Protein AF-A0A9N9ARN1-F1 (afdb_monomer)

Structure (mmCIF, N/CA/C/O backbone):
data_AF-A0A9N9ARN1-F1
#
_entry.id   AF-A0A9N9ARN1-F1
#
loop_
_atom_site.group_PDB
_atom_site.id
_atom_site.type_symbol
_atom_site.label_atom_id
_atom_site.label_alt_id
_atom_site.label_comp_id
_atom_site.label_asym_id
_atom_site.label_entity_id
_atom_site.label_seq_id
_atom_site.pdbx_PDB_ins_code
_atom_site.Cartn_x
_atom_site.Cartn_y
_atom_site.Cartn_z
_atom_site.occupancy
_atom_site.B_iso_or_equiv
_atom_site.auth_seq_id
_atom_site.auth_comp_id
_atom_site.auth_asym_id
_atom_site.auth_atom_id
_atom_site.pdbx_PDB_model_num
ATOM 1 N N . MET A 1 1 ? -20.936 -2.208 21.570 1.00 38.53 1 MET A N 1
ATOM 2 C CA . MET A 1 1 ? -19.485 -2.445 21.716 1.00 38.53 1 MET A CA 1
ATOM 3 C C . MET A 1 1 ? -18.762 -1.332 20.985 1.00 38.53 1 MET A C 1
ATOM 5 O O . MET A 1 1 ? -19.106 -1.081 19.839 1.00 38.53 1 MET A O 1
ATOM 9 N N . LYS A 1 2 ? -17.851 -0.614 21.647 1.00 34.50 2 LYS A N 1
ATOM 10 C CA . LYS A 1 2 ? -16.831 0.138 20.919 1.00 34.50 2 LYS A CA 1
ATOM 11 C C . LYS A 1 2 ? -15.676 -0.837 20.801 1.00 34.50 2 LYS A C 1
ATOM 13 O O . LYS A 1 2 ? -15.324 -1.492 21.775 1.00 34.50 2 LYS A O 1
ATOM 18 N N . ASN A 1 3 ? -15.177 -0.993 19.598 1.00 41.69 3 ASN A N 1
ATOM 19 C CA . ASN A 1 3 ? -14.061 -1.863 19.305 1.00 41.69 3 ASN A CA 1
ATOM 20 C C . ASN A 1 3 ? -13.004 -0.938 18.731 1.00 41.69 3 ASN A C 1
ATOM 22 O O . ASN A 1 3 ? -13.312 -0.165 17.820 1.00 41.69 3 ASN A O 1
ATOM 26 N N . ASN A 1 4 ? -11.814 -0.984 19.320 1.00 41.88 4 ASN A N 1
ATOM 27 C CA . ASN A 1 4 ? -10.687 -0.197 18.860 1.00 41.88 4 ASN A CA 1
ATOM 28 C C . ASN A 1 4 ? -9.811 -1.075 17.973 1.00 41.88 4 ASN A C 1
ATOM 30 O O . ASN A 1 4 ? -9.539 -2.228 18.303 1.00 41.88 4 ASN A O 1
ATOM 34 N N . CYS A 1 5 ? -9.391 -0.519 16.850 1.00 33.00 5 CYS A N 1
ATOM 35 C CA . CYS A 1 5 ? -8.525 -1.164 15.884 1.00 33.00 5 CYS A CA 1
ATOM 36 C C . CYS A 1 5 ? -7.182 -0.429 15.844 1.00 33.00 5 CYS A C 1
ATOM 38 O O . CYS A 1 5 ? -7.136 0.742 15.481 1.00 33.00 5 CYS A O 1
ATOM 40 N N . GLU A 1 6 ? -6.093 -1.092 16.207 1.00 39.59 6 GLU A N 1
ATOM 41 C CA . GLU A 1 6 ? -4.739 -0.558 16.068 1.00 39.59 6 GLU A CA 1
ATOM 42 C C . GLU A 1 6 ? -4.101 -1.141 14.815 1.00 39.59 6 GLU A C 1
ATOM 44 O O . GLU A 1 6 ? -3.977 -2.352 14.672 1.00 39.59 6 GLU A O 1
ATOM 49 N N . ILE A 1 7 ? -3.707 -0.273 13.892 1.00 49.00 7 ILE A N 1
ATOM 50 C CA . ILE A 1 7 ? -2.974 -0.653 12.692 1.00 49.00 7 ILE A CA 1
ATOM 51 C C . ILE A 1 7 ? -1.526 -0.237 12.899 1.00 49.00 7 ILE A C 1
ATOM 53 O O . ILE A 1 7 ? -1.257 0.935 13.150 1.00 49.00 7 ILE A O 1
ATOM 57 N N . TYR A 1 8 ? -0.586 -1.167 12.774 1.00 39.12 8 TYR A N 1
ATOM 58 C CA . TYR A 1 8 ? 0.837 -0.839 12.757 1.00 39.12 8 TYR A CA 1
ATOM 59 C C . TYR A 1 8 ? 1.530 -1.498 11.576 1.00 39.12 8 TYR A C 1
ATOM 61 O O . TYR A 1 8 ? 1.035 -2.452 10.973 1.00 39.12 8 TYR A O 1
ATOM 69 N N . THR A 1 9 ? 2.689 -0.958 11.231 1.00 34.19 9 THR A N 1
ATOM 70 C CA . THR A 1 9 ? 3.461 -1.402 10.080 1.00 34.19 9 THR A CA 1
ATOM 71 C C . THR A 1 9 ? 4.801 -1.956 10.503 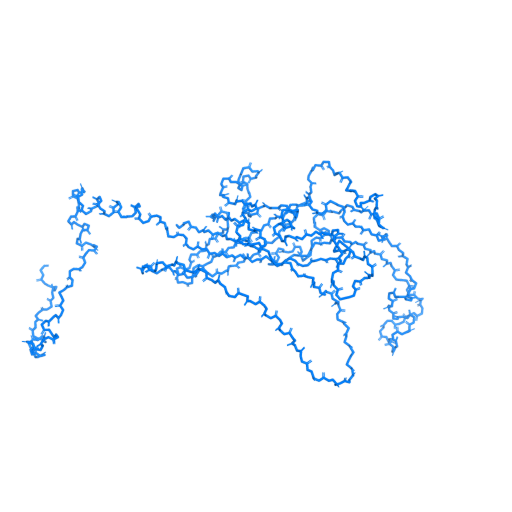1.00 34.19 9 THR A C 1
ATOM 73 O O . THR A 1 9 ? 5.481 -1.422 11.378 1.00 34.19 9 THR A O 1
ATOM 76 N N . VAL A 1 10 ? 5.193 -3.037 9.842 1.00 33.22 10 VAL A N 1
ATOM 77 C CA . VAL A 1 10 ? 6.549 -3.567 9.892 1.00 33.22 10 VAL A CA 1
ATOM 78 C C . VAL A 1 10 ? 7.069 -3.552 8.467 1.00 33.22 10 VAL A C 1
ATOM 80 O O . VAL A 1 10 ? 6.532 -4.234 7.595 1.00 33.22 10 VAL A O 1
ATOM 83 N N . SER A 1 11 ? 8.096 -2.751 8.211 1.00 28.84 11 SER A N 1
ATOM 84 C CA . SER A 1 11 ? 8.792 -2.769 6.933 1.00 28.84 11 SER A CA 1
ATOM 85 C C . SER A 1 11 ? 9.877 -3.844 6.966 1.00 28.84 11 SER A C 1
ATOM 87 O O . SER A 1 11 ? 10.657 -3.953 7.914 1.00 28.84 11 SER A O 1
ATOM 89 N N . LYS A 1 12 ? 9.912 -4.674 5.926 1.00 31.03 12 LYS A N 1
ATOM 90 C CA . LYS A 1 12 ? 11.043 -5.557 5.638 1.00 31.03 12 LYS A CA 1
ATOM 91 C C . LYS A 1 12 ? 11.390 -5.399 4.165 1.00 31.03 12 LYS A C 1
ATOM 93 O O . LYS A 1 12 ? 10.503 -5.355 3.313 1.00 31.03 12 LYS A O 1
ATOM 98 N N . SER A 1 13 ? 12.679 -5.326 3.854 1.00 32.84 13 SER A N 1
ATOM 99 C CA . SER A 1 13 ? 13.123 -5.562 2.486 1.00 32.84 13 SER A CA 1
ATOM 100 C C . SER A 1 13 ? 12.853 -7.034 2.169 1.00 32.84 13 SER A C 1
ATOM 102 O O . SER A 1 13 ? 13.219 -7.927 2.933 1.00 32.84 13 SER A O 1
ATOM 104 N N . SER A 1 14 ? 12.119 -7.294 1.095 1.00 33.41 14 SER A N 1
ATOM 105 C CA . SER A 1 14 ? 11.768 -8.650 0.681 1.00 33.41 14 SER A CA 1
ATOM 106 C C . SER A 1 14 ? 12.221 -8.888 -0.746 1.00 33.41 14 SER A C 1
ATOM 108 O O . SER A 1 14 ? 12.014 -8.032 -1.606 1.00 33.41 14 SER A O 1
ATOM 110 N N . ASN A 1 15 ? 12.728 -10.087 -0.999 1.00 32.84 15 ASN A N 1
ATOM 111 C CA . ASN A 1 15 ? 12.924 -10.601 -2.343 1.00 32.84 15 ASN A CA 1
ATOM 112 C C . ASN A 1 15 ? 11.583 -11.104 -2.888 1.00 32.84 15 ASN A C 1
ATOM 114 O O . ASN A 1 15 ? 10.983 -12.012 -2.318 1.00 32.84 15 ASN A O 1
ATOM 118 N N . LEU A 1 16 ? 11.134 -10.541 -4.007 1.00 33.12 16 LEU A N 1
ATOM 119 C CA . LEU A 1 16 ? 10.219 -11.212 -4.929 1.00 33.12 16 LEU A CA 1
ATOM 120 C C . LEU A 1 16 ? 11.031 -11.560 -6.175 1.00 33.12 16 LEU A C 1
ATOM 122 O O . LEU A 1 16 ? 10.932 -10.911 -7.212 1.00 33.12 16 LEU A O 1
ATOM 126 N N . GLU A 1 17 ? 11.892 -12.566 -6.044 1.00 31.88 17 GLU A N 1
ATOM 127 C CA . GLU A 1 17 ? 12.458 -13.239 -7.207 1.00 31.88 17 GLU A CA 1
ATOM 128 C C . GLU A 1 17 ? 11.437 -14.273 -7.688 1.00 31.88 17 GLU A C 1
ATOM 130 O O . GLU A 1 17 ? 11.019 -15.161 -6.939 1.00 31.88 17 GLU A O 1
ATOM 135 N N . ALA A 1 18 ? 11.007 -14.149 -8.944 1.00 31.45 18 ALA A N 1
ATOM 136 C CA . ALA A 1 18 ? 10.390 -15.263 -9.647 1.00 31.45 18 ALA A CA 1
ATOM 137 C C . ALA A 1 18 ? 11.452 -16.371 -9.743 1.00 31.45 18 ALA A C 1
ATOM 139 O O . ALA A 1 18 ? 12.525 -16.144 -10.293 1.00 31.45 18 ALA A O 1
ATOM 140 N N . GLY A 1 19 ? 11.158 -17.514 -9.117 1.00 27.31 19 GLY A N 1
ATOM 141 C CA . GLY A 1 19 ? 12.110 -18.555 -8.729 1.00 27.31 19 GLY A CA 1
ATOM 142 C C . GLY A 1 19 ? 13.195 -18.924 -9.740 1.00 27.31 19 GLY A C 1
ATOM 143 O O . GLY A 1 19 ? 12.907 -19.262 -10.886 1.00 27.31 19 GLY A O 1
ATOM 144 N N . ASP A 1 20 ? 14.426 -18.984 -9.236 1.00 30.39 20 ASP A N 1
ATOM 145 C CA . ASP A 1 20 ? 15.547 -19.668 -9.864 1.00 30.39 20 ASP A CA 1
ATOM 146 C C . ASP A 1 20 ? 15.766 -20.999 -9.122 1.00 30.39 20 ASP A C 1
ATOM 148 O O . ASP A 1 20 ? 16.222 -21.048 -7.977 1.00 30.39 20 ASP A O 1
ATOM 152 N N . ASN A 1 21 ? 15.338 -22.103 -9.738 1.00 35.28 21 ASN A N 1
ATOM 153 C CA . ASN A 1 21 ? 15.590 -23.452 -9.241 1.00 35.28 21 ASN A CA 1
ATOM 154 C C . ASN A 1 21 ? 16.823 -23.998 -9.954 1.00 35.28 21 ASN A C 1
ATOM 156 O O . ASN A 1 21 ? 16.701 -24.573 -11.035 1.00 35.28 21 ASN A O 1
ATOM 160 N N . ASN A 1 22 ? 17.990 -23.914 -9.319 1.00 30.12 22 ASN A N 1
ATOM 161 C CA . ASN A 1 22 ? 19.064 -24.842 -9.641 1.00 30.12 22 ASN A CA 1
ATOM 162 C C . ASN A 1 22 ? 19.797 -25.292 -8.374 1.00 30.12 22 ASN A C 1
ATOM 164 O O . ASN A 1 22 ? 20.487 -24.523 -7.708 1.00 30.12 22 ASN A O 1
ATOM 168 N N . ARG A 1 23 ? 19.579 -26.563 -8.021 1.00 35.72 23 ARG A N 1
ATOM 169 C CA . ARG A 1 23 ? 20.310 -27.293 -6.985 1.00 35.72 23 ARG A CA 1
ATOM 170 C C . ARG A 1 23 ? 21.562 -27.882 -7.617 1.00 35.72 23 ARG A C 1
ATOM 172 O O . ARG A 1 23 ? 21.431 -28.575 -8.612 1.00 35.72 23 ARG A O 1
ATOM 179 N N . ASP A 1 24 ? 22.699 -27.708 -6.953 1.00 31.94 24 ASP A N 1
ATOM 180 C CA . ASP A 1 24 ? 23.633 -28.796 -6.652 1.00 31.94 24 ASP A CA 1
ATOM 181 C C . ASP A 1 24 ? 24.611 -28.358 -5.546 1.00 31.94 24 ASP A C 1
ATOM 183 O O . ASP A 1 24 ? 25.179 -27.272 -5.603 1.00 31.94 24 ASP A O 1
ATOM 187 N N . GLY A 1 25 ? 24.814 -29.219 -4.538 1.00 27.50 25 GLY A N 1
ATOM 188 C CA . GLY A 1 25 ? 25.979 -29.147 -3.638 1.00 27.50 25 GLY A CA 1
ATOM 189 C C . GLY A 1 25 ? 25.762 -28.656 -2.198 1.00 27.50 25 GLY A C 1
ATOM 190 O O . GLY A 1 25 ? 26.203 -27.580 -1.828 1.00 27.50 25 GLY A O 1
ATOM 191 N N . VAL A 1 26 ? 25.131 -29.503 -1.381 1.00 30.86 26 VAL A N 1
ATOM 192 C CA . VAL A 1 26 ? 25.165 -29.611 0.097 1.00 30.86 26 VAL A CA 1
ATOM 193 C C . VAL A 1 26 ? 26.145 -28.694 0.870 1.00 30.86 26 VAL A C 1
ATOM 195 O O . VAL A 1 26 ? 27.340 -28.968 0.936 1.00 30.86 26 VAL A O 1
ATOM 198 N N . SER A 1 27 ? 25.592 -27.783 1.677 1.00 25.27 27 SER A N 1
ATOM 199 C CA . SER A 1 27 ? 25.884 -27.728 3.118 1.00 25.27 27 SER A CA 1
ATOM 200 C C . SER A 1 27 ? 24.616 -27.345 3.895 1.00 25.27 27 SER A C 1
ATOM 202 O O . SER A 1 27 ? 23.893 -26.408 3.563 1.00 25.27 27 SER A O 1
ATOM 204 N N . LYS A 1 28 ? 24.289 -28.158 4.903 1.00 35.12 28 LYS A N 1
ATOM 205 C CA . LYS A 1 28 ? 23.361 -27.786 5.970 1.00 35.12 28 LYS A CA 1
ATOM 206 C C . LYS A 1 28 ? 24.108 -26.809 6.870 1.00 35.12 28 LYS A C 1
ATOM 208 O O . LYS A 1 28 ? 25.188 -27.178 7.305 1.00 35.12 28 LYS A O 1
ATOM 213 N N . GLU A 1 29 ? 23.520 -25.655 7.168 1.00 26.31 29 GLU A N 1
ATOM 214 C CA . GLU A 1 29 ? 23.474 -25.040 8.505 1.00 26.31 29 GLU A CA 1
ATOM 215 C C . GLU A 1 29 ? 22.863 -23.633 8.443 1.00 26.31 29 GLU A C 1
ATOM 217 O O . GLU A 1 29 ? 23.200 -22.827 7.584 1.00 26.31 29 GLU A O 1
ATOM 222 N N . GLY A 1 30 ? 21.971 -23.349 9.397 1.00 23.80 30 GLY A N 1
ATOM 223 C CA . GLY A 1 30 ? 21.686 -21.990 9.849 1.00 23.80 30 GLY A CA 1
ATOM 224 C C . GLY A 1 30 ? 20.609 -21.216 9.093 1.00 23.80 30 GLY A C 1
ATOM 225 O O . GLY A 1 30 ? 20.902 -20.194 8.481 1.00 23.80 30 GLY A O 1
ATOM 226 N N . VAL A 1 31 ? 19.333 -21.580 9.273 1.00 25.20 31 VAL A N 1
ATOM 227 C CA . VAL A 1 31 ? 18.315 -20.522 9.391 1.00 25.20 31 VAL A CA 1
ATOM 228 C C . VAL A 1 31 ? 18.675 -19.767 10.667 1.00 25.20 31 VAL A C 1
ATOM 230 O O . VAL A 1 31 ? 18.377 -20.210 11.772 1.00 25.20 31 VAL A O 1
ATOM 233 N N . SER A 1 32 ? 19.423 -18.678 10.512 1.00 24.67 32 SER A N 1
ATOM 234 C CA . SER A 1 32 ? 19.655 -17.718 11.581 1.00 24.67 32 SER A CA 1
ATOM 235 C C . SER A 1 32 ? 18.369 -16.925 11.758 1.00 24.67 32 SER A C 1
ATOM 237 O O . SER A 1 32 ? 18.130 -15.881 11.156 1.00 24.67 32 SER A O 1
ATOM 239 N N . GLU A 1 33 ? 17.499 -17.502 12.571 1.00 26.72 33 GLU A N 1
ATOM 240 C CA . GLU A 1 33 ? 16.444 -16.812 13.278 1.00 26.72 33 GLU A CA 1
ATOM 241 C C . GLU A 1 33 ? 17.105 -15.797 14.226 1.00 26.72 33 GLU A C 1
ATOM 243 O O . GLU A 1 33 ? 17.411 -16.096 15.375 1.00 26.72 33 GLU A O 1
ATOM 248 N N . PHE A 1 34 ? 17.359 -14.575 13.748 1.00 22.52 34 PHE A N 1
ATOM 249 C CA . PHE A 1 34 ? 17.495 -13.429 14.648 1.00 22.52 34 PHE A CA 1
ATOM 250 C C . PHE A 1 34 ? 16.093 -12.936 15.003 1.00 22.52 34 PHE A C 1
ATOM 252 O O . PHE A 1 34 ? 15.604 -11.906 14.538 1.00 22.52 34 PHE A O 1
ATOM 259 N N . VAL A 1 35 ? 15.439 -13.721 15.858 1.00 27.20 35 VAL A N 1
ATOM 260 C CA . VAL A 1 35 ? 14.401 -13.241 16.765 1.00 27.20 35 VAL A CA 1
ATOM 261 C C . VAL A 1 35 ? 15.115 -12.388 17.808 1.00 27.20 35 VAL A C 1
ATOM 263 O O . VAL A 1 35 ? 15.544 -12.844 18.859 1.00 27.20 35 VAL A O 1
ATOM 266 N N . GLY A 1 36 ? 15.280 -11.110 17.479 1.00 22.38 36 GLY A N 1
ATOM 267 C CA . GLY A 1 36 ? 15.419 -10.053 18.471 1.00 22.38 36 GLY A CA 1
ATOM 268 C C . GLY A 1 36 ? 14.032 -9.596 18.908 1.00 22.38 36 GLY A C 1
ATOM 269 O O . GLY A 1 36 ? 13.690 -8.431 18.729 1.00 22.38 36 GLY A O 1
ATOM 270 N N . VAL A 1 37 ? 13.197 -10.515 19.406 1.00 26.42 37 VAL A N 1
ATOM 271 C CA . VAL A 1 37 ? 12.003 -10.132 20.164 1.00 26.42 37 VAL A CA 1
ATOM 272 C C . VAL A 1 37 ? 12.517 -9.723 21.534 1.00 26.42 37 VAL A C 1
ATOM 274 O O . VAL A 1 37 ? 12.793 -10.556 22.390 1.00 26.42 37 VAL A O 1
ATOM 277 N N . ASN A 1 38 ? 12.707 -8.420 21.724 1.00 23.17 38 ASN A N 1
ATOM 278 C CA . ASN A 1 38 ? 12.693 -7.881 23.072 1.00 23.17 38 ASN A CA 1
ATOM 279 C C . ASN A 1 38 ? 11.238 -7.919 23.535 1.00 23.17 38 ASN A C 1
ATOM 281 O O . ASN A 1 38 ? 10.455 -7.009 23.256 1.00 23.17 38 ASN A O 1
ATOM 285 N N . ASP A 1 39 ? 10.899 -9.014 24.209 1.00 35.00 39 ASP A N 1
ATOM 286 C CA . ASP A 1 39 ? 9.736 -9.105 25.071 1.00 35.00 39 ASP A CA 1
ATOM 287 C C . ASP A 1 39 ? 9.789 -7.960 26.082 1.00 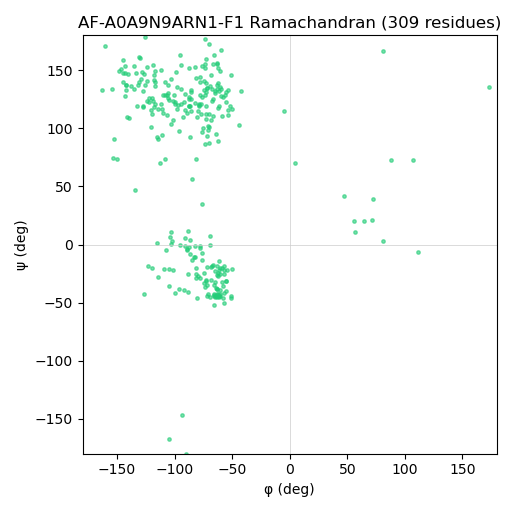35.00 39 ASP A C 1
ATOM 289 O O . ASP A 1 39 ? 10.700 -7.872 26.900 1.00 35.00 39 ASP A O 1
ATOM 293 N N . ASN A 1 40 ? 8.805 -7.071 25.997 1.00 23.28 40 ASN A N 1
ATOM 294 C CA . ASN A 1 40 ? 8.299 -6.285 27.115 1.00 23.28 40 ASN A CA 1
ATOM 295 C C . ASN A 1 40 ? 6.843 -5.938 26.800 1.00 23.28 40 ASN A C 1
ATOM 297 O O . ASN A 1 40 ? 6.491 -4.828 26.399 1.00 23.28 40 ASN A O 1
ATOM 301 N N . VAL A 1 41 ? 6.001 -6.958 26.944 1.00 28.81 41 VAL A N 1
ATOM 302 C CA . VAL A 1 41 ? 4.550 -6.831 27.004 1.00 28.81 41 VAL A CA 1
ATOM 303 C C . VAL A 1 41 ? 4.208 -6.224 28.364 1.00 28.81 41 VAL A C 1
ATOM 305 O O . VAL A 1 41 ? 4.325 -6.889 29.390 1.00 28.81 41 VAL A O 1
ATOM 308 N N . ILE A 1 42 ? 3.790 -4.959 28.392 1.00 21.69 42 ILE A N 1
ATOM 309 C CA . ILE A 1 42 ? 3.104 -4.403 29.563 1.00 21.69 42 ILE A CA 1
ATOM 310 C C . ILE A 1 42 ? 1.623 -4.731 29.387 1.00 21.69 42 ILE A C 1
ATOM 312 O O . ILE A 1 42 ? 0.886 -4.000 28.728 1.00 21.69 42 ILE A O 1
ATOM 316 N N . ASN A 1 43 ? 1.210 -5.864 29.950 1.00 25.56 43 ASN A N 1
ATOM 317 C CA . ASN A 1 43 ? -0.194 -6.166 30.183 1.00 25.56 43 ASN A CA 1
ATOM 318 C C . ASN A 1 43 ? -0.537 -5.699 31.592 1.00 25.56 43 ASN A C 1
ATOM 320 O O . ASN A 1 43 ? -0.118 -6.328 32.560 1.00 25.56 43 ASN A O 1
ATOM 324 N N . ASP A 1 44 ? -1.333 -4.642 31.696 1.00 24.53 44 ASP A N 1
ATOM 325 C CA . ASP A 1 44 ? -2.154 -4.425 32.880 1.00 24.53 44 ASP A CA 1
ATOM 326 C C . ASP A 1 44 ? -3.610 -4.546 32.429 1.00 24.53 44 ASP A C 1
ATOM 328 O O . ASP A 1 44 ? -4.219 -3.616 31.897 1.00 24.53 44 ASP A O 1
ATOM 332 N N . VAL A 1 45 ? -4.126 -5.774 32.510 1.00 28.20 45 VAL A N 1
ATOM 333 C CA . VAL A 1 45 ? -5.504 -6.115 32.160 1.00 28.20 45 VAL A CA 1
ATOM 334 C C . VAL A 1 45 ? -6.140 -6.702 33.406 1.00 28.20 45 VAL A C 1
ATOM 336 O O . VAL A 1 45 ? -5.937 -7.865 33.749 1.00 28.20 45 VAL A O 1
ATOM 339 N N . VAL A 1 46 ? -6.928 -5.876 34.086 1.00 25.97 46 VAL A N 1
ATOM 340 C CA . VAL A 1 46 ? -7.870 -6.340 35.101 1.00 25.97 46 VAL A CA 1
ATOM 341 C C . VAL A 1 46 ? -8.986 -7.087 34.372 1.00 25.97 46 VAL A C 1
ATOM 343 O O . VAL A 1 46 ? -9.870 -6.483 33.761 1.00 25.97 46 VAL A O 1
ATOM 346 N N . VAL A 1 47 ? -8.905 -8.416 34.404 1.00 29.16 47 VAL A N 1
ATOM 347 C CA . VAL A 1 47 ? -9.942 -9.331 33.924 1.00 29.16 47 VAL A CA 1
ATOM 348 C C . VAL A 1 47 ? -11.052 -9.378 34.972 1.00 29.16 47 VAL A C 1
ATOM 350 O O . VAL A 1 47 ? -10.810 -9.733 36.122 1.00 29.16 47 VAL A O 1
ATOM 353 N N . ILE A 1 48 ? -12.270 -9.010 34.578 1.00 36.59 48 ILE A N 1
ATOM 354 C CA . ILE A 1 48 ? -13.491 -9.367 35.309 1.00 36.59 48 ILE A CA 1
ATOM 355 C C . ILE A 1 48 ? -14.416 -10.010 34.280 1.00 36.59 48 ILE A C 1
ATOM 357 O O . ILE A 1 48 ? -14.746 -9.361 33.283 1.00 36.59 48 ILE A O 1
ATOM 361 N N . ASP A 1 49 ? -14.751 -11.274 34.532 1.00 42.94 49 ASP A N 1
ATOM 362 C CA . ASP A 1 49 ? -15.583 -12.160 33.719 1.00 42.94 49 ASP A CA 1
ATOM 363 C C . ASP A 1 49 ? -16.947 -11.543 33.390 1.00 42.94 49 ASP A C 1
ATOM 365 O O . ASP A 1 49 ? -17.791 -11.376 34.260 1.00 42.94 49 ASP A O 1
ATOM 369 N N . ASP A 1 50 ? -17.135 -11.226 32.111 1.00 43.91 50 ASP A N 1
ATOM 370 C CA . ASP A 1 50 ? -18.394 -11.385 31.379 1.00 43.91 50 ASP A CA 1
ATOM 371 C C . ASP A 1 50 ? -18.002 -11.573 29.909 1.00 43.91 50 ASP A C 1
ATOM 373 O O . ASP A 1 50 ? -17.721 -10.615 29.190 1.00 43.91 50 ASP A O 1
ATOM 377 N N . VAL A 1 51 ? -17.822 -12.849 29.541 1.00 51.72 51 VAL A N 1
ATOM 378 C CA . VAL A 1 51 ? -17.376 -13.443 28.261 1.00 51.72 51 VAL A CA 1
ATOM 379 C C . VAL A 1 51 ? -16.960 -12.435 27.175 1.00 51.72 51 VAL A C 1
ATOM 381 O O . VAL A 1 51 ? -17.605 -12.283 26.136 1.00 51.72 51 VAL A O 1
ATOM 384 N N . ALA A 1 52 ? -15.827 -11.763 27.386 1.00 61.06 52 ALA A N 1
ATOM 385 C CA . ALA A 1 52 ? -15.139 -11.057 26.318 1.00 61.06 52 ALA A CA 1
ATOM 386 C C . ALA A 1 52 ? -14.530 -12.117 25.394 1.00 61.06 52 ALA A C 1
ATOM 388 O O . ALA A 1 52 ? -13.487 -12.698 25.693 1.00 61.06 52 ALA A O 1
ATOM 389 N N . GLU A 1 53 ? -15.199 -12.416 24.285 1.00 70.88 53 GLU A N 1
ATOM 390 C CA . GLU A 1 53 ? -14.629 -13.328 23.302 1.00 70.88 53 GLU A CA 1
ATOM 391 C C . GLU A 1 53 ? -13.505 -12.643 22.506 1.00 70.88 53 GLU A C 1
ATOM 393 O O . GLU A 1 53 ? -13.626 -11.462 22.155 1.00 70.88 53 GLU A O 1
ATOM 398 N N . PRO A 1 54 ? -12.405 -13.356 22.197 1.00 75.94 54 PRO A N 1
ATOM 399 C CA . PRO A 1 54 ? -11.365 -12.811 21.341 1.00 75.94 54 PRO A CA 1
ATOM 400 C C . PRO A 1 54 ? -11.934 -12.586 19.929 1.00 75.94 54 PRO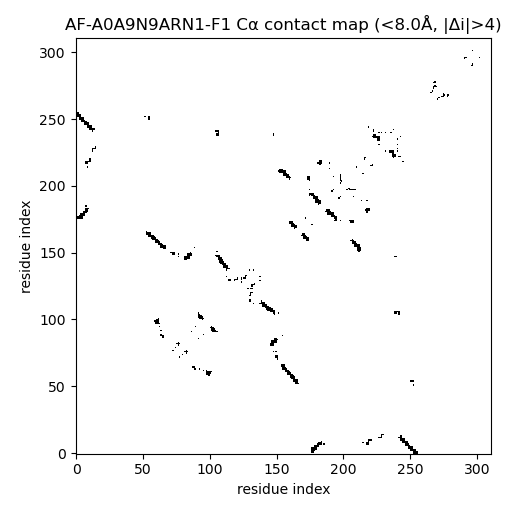 A C 1
ATOM 402 O O . PRO A 1 54 ? -12.551 -13.503 19.371 1.00 75.94 54 PRO A O 1
ATOM 405 N N . PRO A 1 55 ? -11.739 -11.396 19.333 1.00 81.06 55 PRO A N 1
ATOM 406 C CA . PRO A 1 55 ? -12.184 -11.138 17.972 1.00 81.06 55 PRO A CA 1
ATOM 407 C C . PRO A 1 55 ? -11.437 -12.055 17.001 1.00 81.06 55 PRO A C 1
ATOM 409 O O . PRO A 1 55 ? -10.216 -12.201 17.069 1.00 81.06 55 PRO A O 1
ATOM 412 N N . VAL A 1 56 ? -12.172 -12.666 16.076 1.00 84.88 56 VAL A N 1
ATOM 413 C CA . VAL A 1 56 ? -11.603 -13.429 14.965 1.00 84.88 56 VAL A CA 1
ATOM 414 C C . VAL A 1 56 ? -11.432 -12.475 13.780 1.00 84.88 56 VAL A C 1
ATOM 416 O O . VAL A 1 56 ? -12.429 -11.882 13.350 1.00 84.88 56 VAL A O 1
ATOM 419 N N . PRO A 1 57 ? -10.209 -12.313 13.238 1.00 83.12 57 PRO A N 1
ATOM 420 C CA . PRO A 1 57 ? -9.995 -11.539 12.021 1.00 83.12 57 PRO A CA 1
ATOM 421 C C . PRO A 1 57 ? -10.860 -12.076 10.876 1.00 83.12 57 PRO A C 1
ATOM 423 O O . PRO A 1 57 ? -10.894 -13.280 10.618 1.00 83.12 57 PRO A O 1
ATOM 426 N N . GLY A 1 58 ? -11.597 -11.182 10.226 1.00 84.88 58 GLY A N 1
ATOM 427 C CA . GLY A 1 58 ? -12.415 -11.477 9.057 1.00 84.88 58 GLY A CA 1
ATOM 428 C C . GLY A 1 58 ? -11.663 -11.219 7.753 1.00 84.88 58 GLY A C 1
ATOM 429 O O . GLY A 1 58 ? -10.454 -11.418 7.654 1.00 84.88 58 GLY A O 1
ATOM 430 N N . ALA A 1 59 ? -12.396 -10.780 6.731 1.00 89.31 59 ALA A N 1
ATOM 431 C CA . ALA A 1 59 ? -11.811 -10.412 5.446 1.00 89.31 59 ALA A CA 1
ATOM 432 C C . ALA A 1 59 ? -11.152 -9.029 5.518 1.00 89.31 59 ALA A C 1
ATOM 434 O O . ALA A 1 59 ? -11.689 -8.131 6.170 1.00 89.31 59 ALA A O 1
ATOM 435 N N . ILE A 1 60 ? -10.037 -8.878 4.800 1.00 90.62 60 ILE A N 1
ATOM 436 C CA . ILE A 1 60 ? -9.346 -7.611 4.541 1.00 90.62 60 ILE A CA 1
ATOM 437 C C . ILE A 1 60 ? -9.378 -7.375 3.033 1.00 90.62 60 ILE A C 1
ATOM 439 O O . ILE A 1 60 ? -9.129 -8.312 2.270 1.00 90.62 60 ILE A O 1
ATOM 443 N N . ARG A 1 61 ? -9.676 -6.143 2.621 1.00 91.50 61 ARG A N 1
ATOM 444 C CA . ARG A 1 61 ? -9.579 -5.690 1.235 1.00 91.50 61 ARG A CA 1
ATOM 445 C C . ARG A 1 61 ? -8.826 -4.382 1.159 1.00 91.50 61 ARG A C 1
ATOM 447 O O . ARG A 1 61 ? -9.005 -3.503 1.999 1.00 91.50 61 ARG A O 1
ATOM 454 N N . ILE A 1 62 ? -7.991 -4.269 0.137 1.00 92.31 62 ILE A N 1
ATOM 455 C CA . ILE A 1 62 ? -7.182 -3.085 -0.114 1.00 92.31 62 ILE A CA 1
ATOM 456 C C . ILE A 1 62 ? -7.522 -2.560 -1.503 1.00 92.31 62 ILE A C 1
ATOM 458 O O . ILE A 1 62 ? -7.432 -3.287 -2.493 1.00 92.31 62 ILE A O 1
ATOM 462 N N . THR A 1 63 ? -7.884 -1.287 -1.581 1.00 92.50 63 THR A N 1
ATOM 463 C CA . THR A 1 63 ? -8.133 -0.594 -2.851 1.00 92.50 63 THR A CA 1
ATOM 464 C C . THR A 1 63 ? -7.341 0.697 -2.911 1.00 92.50 63 THR A C 1
ATOM 466 O O . THR A 1 63 ? -7.140 1.349 -1.885 1.00 92.50 63 THR A O 1
ATOM 469 N N . LEU A 1 64 ? -6.927 1.088 -4.111 1.00 93.31 64 LEU A N 1
ATOM 470 C CA . LEU A 1 64 ? -6.122 2.275 -4.347 1.00 93.31 64 LEU A CA 1
ATOM 471 C C . LEU A 1 64 ? -6.865 3.288 -5.223 1.00 93.31 64 LEU A C 1
ATOM 473 O O . LEU A 1 64 ? -7.584 2.934 -6.155 1.00 93.31 64 LEU A O 1
ATOM 477 N N . GLN A 1 65 ? -6.633 4.565 -4.952 1.00 93.69 65 GLN A N 1
ATOM 478 C CA . GLN A 1 65 ? -7.130 5.694 -5.717 1.00 93.69 65 GLN A CA 1
ATOM 479 C C . GLN A 1 65 ? -5.963 6.613 -6.087 1.00 93.69 65 GLN A C 1
ATOM 481 O O . GLN A 1 65 ? -5.137 6.974 -5.245 1.00 93.69 65 GLN A O 1
ATOM 486 N N . ALA A 1 66 ? -5.903 6.995 -7.363 1.00 94.31 66 ALA A N 1
ATOM 487 C CA . ALA A 1 66 ? -4.935 7.969 -7.851 1.00 94.31 66 ALA A CA 1
ATOM 488 C C . ALA A 1 66 ? -5.321 9.393 -7.398 1.00 94.31 66 ALA A C 1
ATOM 490 O O . ALA A 1 66 ? -6.513 9.670 -7.231 1.00 94.31 66 ALA A O 1
ATOM 491 N N . PRO A 1 67 ? -4.352 10.311 -7.231 1.00 92.31 67 PRO A N 1
ATOM 492 C CA . PRO A 1 67 ? -4.639 11.704 -6.900 1.00 92.31 67 PRO A CA 1
ATOM 493 C C . PRO A 1 67 ? -5.602 12.339 -7.917 1.00 92.31 67 PRO A C 1
ATOM 495 O O . PRO A 1 67 ? -5.385 12.251 -9.122 1.00 92.31 67 PRO A O 1
ATOM 498 N N . SER A 1 68 ? -6.660 13.004 -7.444 1.00 86.69 68 SER A N 1
ATOM 499 C CA . SER A 1 68 ? -7.694 13.613 -8.300 1.00 86.69 68 SER A CA 1
ATOM 500 C C . SER A 1 68 ? -7.399 15.061 -8.723 1.00 86.69 68 SER A C 1
ATOM 502 O O . SER A 1 68 ? -8.191 15.663 -9.446 1.00 86.69 68 SER A O 1
ATOM 504 N N . GLY A 1 69 ? -6.302 15.647 -8.232 1.00 85.00 69 GLY A N 1
ATOM 505 C CA . GLY A 1 69 ? -5.915 17.040 -8.471 1.00 85.00 69 GLY A CA 1
ATOM 506 C C . GLY A 1 69 ? -4.769 17.203 -9.470 1.00 85.00 69 GLY A C 1
ATOM 507 O O . GLY A 1 69 ? -4.370 16.266 -10.156 1.00 85.00 69 GLY A O 1
ATOM 508 N N . ASN A 1 70 ? -4.208 18.415 -9.527 1.00 85.56 70 ASN A N 1
ATOM 509 C CA . ASN A 1 70 ? -3.011 18.678 -10.323 1.00 85.56 70 ASN A CA 1
ATOM 510 C C . ASN A 1 70 ? -1.847 17.826 -9.808 1.00 85.56 70 ASN A C 1
ATOM 512 O O . ASN A 1 70 ? -1.425 17.966 -8.659 1.00 85.56 70 ASN A O 1
ATOM 516 N N . ILE A 1 71 ? -1.320 16.972 -10.680 1.00 85.62 71 ILE A N 1
ATOM 517 C CA . ILE A 1 71 ? -0.155 16.141 -10.400 1.00 85.62 71 ILE A CA 1
ATOM 518 C C . ILE A 1 71 ? 1.078 17.048 -10.401 1.00 85.62 71 ILE A C 1
ATOM 520 O O . ILE A 1 71 ? 1.454 17.605 -11.435 1.00 85.62 71 ILE A O 1
ATOM 524 N N . SER A 1 72 ? 1.697 17.228 -9.236 1.00 88.12 72 SER A N 1
ATOM 525 C CA . SER A 1 72 ? 3.013 17.856 -9.146 1.00 88.12 72 SER A CA 1
ATOM 526 C C . SER A 1 72 ? 4.072 16.832 -9.542 1.00 88.12 72 SER A C 1
ATOM 528 O O . SER A 1 72 ? 3.964 15.660 -9.194 1.00 88.12 72 SER A O 1
ATOM 530 N N . VAL A 1 73 ? 5.089 17.253 -10.299 1.00 90.56 73 VAL A N 1
ATOM 531 C CA . VAL A 1 73 ? 6.216 16.380 -10.651 1.00 90.56 73 VAL A CA 1
ATOM 532 C C . VAL A 1 73 ? 7.170 16.330 -9.452 1.00 90.56 73 VAL A C 1
ATOM 534 O O . VAL A 1 73 ? 7.748 17.367 -9.114 1.00 90.56 73 VAL A O 1
ATOM 537 N N . PRO A 1 74 ? 7.351 15.170 -8.794 1.00 91.44 74 PRO A N 1
ATOM 538 C CA . PRO A 1 74 ? 8.268 15.055 -7.665 1.00 91.44 74 PRO A CA 1
ATOM 539 C C . PRO A 1 74 ? 9.721 15.336 -8.060 1.00 91.44 74 PRO A C 1
ATOM 541 O O . PRO A 1 74 ? 10.140 15.051 -9.182 1.00 91.44 74 PRO A O 1
ATOM 544 N N . SER A 1 75 ? 10.529 15.823 -7.116 1.00 90.94 75 SER A N 1
ATOM 545 C CA . SER A 1 75 ? 11.943 16.154 -7.361 1.00 90.94 75 SER A CA 1
ATOM 546 C C . SER A 1 75 ? 12.771 14.960 -7.856 1.00 90.94 75 SER A C 1
ATOM 548 O O . SER A 1 75 ? 13.668 15.136 -8.683 1.00 90.94 75 SER A O 1
ATOM 550 N N . TYR A 1 76 ? 12.440 13.740 -7.416 1.00 90.19 76 TYR A N 1
ATOM 551 C CA . TYR A 1 76 ? 13.101 12.511 -7.866 1.00 90.19 76 TYR A CA 1
ATOM 552 C C . TYR A 1 76 ? 12.855 12.187 -9.348 1.00 90.19 76 TYR A C 1
ATOM 554 O O . TYR A 1 76 ? 13.625 11.432 -9.932 1.00 90.19 76 TYR A O 1
ATOM 562 N N . CYS A 1 77 ? 11.834 12.777 -9.977 1.00 90.38 77 CYS A N 1
ATOM 563 C CA . CYS A 1 77 ? 11.534 12.584 -11.397 1.00 90.38 77 CYS A CA 1
ATOM 564 C C . CYS A 1 77 ? 12.392 13.444 -12.328 1.00 90.38 77 CYS A C 1
ATOM 566 O O . CYS A 1 77 ? 12.559 13.100 -13.495 1.00 90.38 77 CYS A O 1
ATOM 568 N N . SER A 1 78 ? 12.897 14.579 -11.837 1.00 84.69 78 SER A N 1
ATOM 569 C CA . SER A 1 78 ? 13.684 15.540 -12.621 1.00 84.69 78 SER A CA 1
ATOM 570 C C . SER A 1 78 ? 15.165 15.572 -12.241 1.00 84.69 78 SER A C 1
ATOM 572 O O . SER A 1 78 ? 15.977 16.044 -13.029 1.00 84.69 78 SER A O 1
ATOM 574 N N . GLY A 1 79 ? 15.519 15.105 -11.039 1.00 69.56 79 GLY A N 1
ATOM 575 C CA . GLY A 1 79 ? 16.898 15.079 -10.533 1.00 69.56 79 GLY A CA 1
ATOM 576 C C . GLY A 1 79 ? 17.472 13.681 -10.286 1.00 69.56 79 GLY A C 1
ATOM 577 O O . GLY A 1 79 ? 18.596 13.576 -9.802 1.00 69.56 79 GLY A O 1
ATOM 578 N N . GLY A 1 80 ? 16.705 12.620 -10.559 1.00 69.25 80 GLY A N 1
ATOM 579 C CA . GLY A 1 80 ? 17.103 11.230 -10.326 1.00 69.25 80 GLY A CA 1
ATOM 580 C C . GLY A 1 80 ? 17.810 10.562 -11.511 1.00 69.25 80 GLY A C 1
ATOM 581 O O . GLY A 1 80 ? 17.991 11.149 -12.574 1.00 69.25 80 GLY A O 1
ATOM 582 N N . SER A 1 81 ? 18.184 9.291 -11.324 1.00 74.81 81 SER A N 1
ATOM 583 C CA . SER A 1 81 ? 18.788 8.438 -12.362 1.00 74.81 81 SER A CA 1
ATOM 584 C C . SER A 1 81 ? 17.808 8.002 -13.459 1.00 74.81 81 SER A C 1
ATOM 586 O O . SER A 1 81 ? 18.247 7.608 -14.537 1.00 74.81 81 SER A O 1
ATOM 588 N N . LEU A 1 82 ? 16.498 8.070 -13.194 1.00 89.19 82 LEU A N 1
ATOM 589 C CA . LEU A 1 82 ? 15.415 7.711 -14.111 1.00 89.19 82 LEU A CA 1
ATOM 590 C C . LEU A 1 82 ? 14.334 8.800 -14.094 1.00 89.19 82 LEU A C 1
ATOM 592 O O . LEU A 1 82 ? 14.077 9.405 -13.053 1.00 89.19 82 LEU A O 1
ATOM 596 N N . GLY A 1 83 ? 13.678 9.011 -15.237 1.00 93.38 83 GLY A N 1
ATOM 597 C CA . GLY A 1 83 ? 12.483 9.854 -15.322 1.00 93.38 83 GLY A CA 1
ATOM 598 C C . GLY A 1 83 ? 11.249 9.180 -14.711 1.00 93.38 83 GLY A C 1
ATOM 599 O O . GLY A 1 83 ? 11.294 8.017 -14.303 1.00 93.38 83 GLY A O 1
ATOM 600 N N . CYS A 1 84 ? 10.122 9.894 -14.684 1.00 94.38 84 CYS A N 1
ATOM 601 C CA . CYS A 1 84 ? 8.851 9.354 -14.199 1.00 94.38 84 CYS A CA 1
ATOM 602 C C . CYS A 1 84 ? 7.814 9.174 -15.302 1.00 94.38 84 CYS A C 1
ATOM 604 O O . CYS A 1 84 ? 7.749 9.945 -16.257 1.00 94.38 84 CYS A O 1
ATOM 606 N N . THR A 1 85 ? 6.956 8.184 -15.091 1.00 93.94 85 THR A N 1
ATOM 607 C CA . THR A 1 85 ? 5.670 8.012 -15.761 1.00 93.94 85 THR A CA 1
ATOM 608 C C . THR A 1 85 ? 4.557 8.050 -14.713 1.00 93.94 85 THR A C 1
ATOM 610 O O . THR A 1 85 ? 4.800 7.775 -13.538 1.00 93.94 85 THR A O 1
ATOM 613 N N . PHE A 1 86 ? 3.345 8.426 -15.108 1.00 93.69 86 PHE A N 1
ATOM 614 C CA . PHE A 1 86 ? 2.201 8.547 -14.202 1.00 93.69 86 PHE A CA 1
ATOM 615 C C . PHE A 1 86 ? 1.122 7.568 -14.636 1.00 93.69 86 PHE A C 1
ATOM 617 O O . PHE A 1 86 ? 0.641 7.645 -15.765 1.00 93.69 86 PHE A O 1
ATOM 624 N N . TRP A 1 87 ? 0.785 6.634 -13.752 1.00 94.56 87 TRP A N 1
ATOM 625 C CA . TRP A 1 87 ? -0.123 5.521 -14.026 1.00 94.56 87 TRP A CA 1
ATOM 626 C C . TRP A 1 87 ? -1.370 5.607 -13.145 1.00 94.56 87 TRP A C 1
ATOM 628 O O . TRP A 1 87 ? -1.325 6.102 -12.023 1.00 94.56 87 TRP A O 1
ATOM 638 N N . GLY A 1 88 ? -2.508 5.123 -13.620 1.00 94.88 88 GLY A N 1
ATOM 639 C CA . GLY A 1 88 ? -3.720 5.004 -12.817 1.00 94.88 88 GLY A CA 1
ATOM 640 C C . GLY A 1 88 ? -3.572 3.985 -11.682 1.00 94.88 88 GLY A C 1
ATOM 641 O O . GLY A 1 88 ? -2.707 3.111 -11.700 1.00 94.88 88 GLY A O 1
ATOM 642 N N . ALA A 1 89 ? -4.465 4.052 -10.693 1.00 93.81 89 ALA A N 1
ATOM 643 C CA . ALA A 1 89 ? -4.448 3.128 -9.554 1.00 93.81 89 ALA A CA 1
ATOM 644 C C . ALA A 1 89 ? -4.540 1.647 -9.977 1.00 93.81 89 ALA A C 1
ATOM 646 O O . ALA A 1 89 ? -3.780 0.815 -9.486 1.00 93.81 89 ALA A O 1
ATOM 647 N N . ASN A 1 90 ? -5.402 1.343 -10.952 1.00 92.69 90 ASN A N 1
ATOM 648 C CA . ASN A 1 90 ? -5.587 -0.011 -11.487 1.00 92.69 90 ASN A CA 1
ATOM 649 C C . ASN A 1 90 ? -4.372 -0.543 -12.261 1.00 92.69 90 ASN A C 1
ATOM 651 O O . ASN A 1 90 ? -4.284 -1.745 -12.488 1.00 92.69 90 ASN A O 1
ATOM 655 N N . GLU A 1 91 ? -3.469 0.335 -12.701 1.00 93.31 91 GLU A N 1
ATOM 656 C CA . GLU A 1 91 ? -2.268 -0.046 -13.452 1.00 93.31 91 GLU A CA 1
ATOM 657 C C . GLU A 1 91 ? -1.097 -0.361 -12.517 1.00 93.31 91 GLU A C 1
ATOM 659 O O . GLU A 1 91 ? -0.210 -1.128 -12.885 1.00 93.31 91 GLU A O 1
ATOM 664 N N . ILE A 1 92 ? -1.087 0.211 -11.307 1.00 94.00 92 ILE A N 1
ATOM 665 C CA . ILE A 1 92 ? 0.009 0.019 -10.348 1.00 94.00 92 ILE A CA 1
ATOM 666 C C . ILE A 1 92 ? -0.318 -0.983 -9.245 1.00 94.00 92 ILE A C 1
ATOM 668 O O . ILE A 1 92 ? 0.624 -1.510 -8.655 1.00 94.00 92 ILE A O 1
ATOM 672 N N . GLN A 1 93 ? -1.598 -1.245 -8.960 1.00 93.81 93 GLN A N 1
ATOM 673 C CA . GLN A 1 93 ? -2.028 -2.189 -7.928 1.00 93.81 93 GLN A CA 1
ATOM 674 C C . GLN A 1 93 ? -2.137 -3.626 -8.463 1.00 93.81 93 GLN A C 1
ATOM 676 O O . GLN A 1 93 ? -2.891 -3.895 -9.398 1.00 93.81 93 GLN A O 1
ATOM 681 N N . TYR A 1 94 ? -1.470 -4.569 -7.791 1.00 89.94 94 TYR A N 1
ATOM 682 C CA . TYR A 1 94 ? -1.612 -6.007 -8.029 1.00 89.94 94 TYR A CA 1
ATOM 683 C C . TYR A 1 94 ? -1.670 -6.813 -6.713 1.00 89.94 94 TYR A C 1
ATOM 685 O O . TYR A 1 94 ? -0.851 -6.577 -5.832 1.00 89.94 94 TYR A O 1
ATOM 693 N N . PRO A 1 95 ? -2.563 -7.803 -6.563 1.00 88.44 95 PRO A N 1
ATOM 694 C CA . PRO A 1 95 ? -3.726 -8.013 -7.407 1.00 88.44 95 PRO A CA 1
ATOM 695 C C . PRO A 1 95 ? -4.727 -6.860 -7.216 1.00 88.44 95 PRO A C 1
ATOM 697 O O . PRO A 1 95 ? -4.739 -6.163 -6.198 1.00 88.44 95 PRO A O 1
ATOM 700 N N . ASN A 1 96 ? -5.556 -6.630 -8.228 1.00 80.62 96 ASN A N 1
ATOM 701 C CA . ASN A 1 96 ? -6.582 -5.585 -8.213 1.00 80.62 96 ASN A CA 1
ATOM 702 C C . ASN A 1 96 ? -7.938 -6.085 -7.677 1.00 80.62 96 ASN A C 1
ATOM 704 O O . ASN A 1 96 ? -8.921 -5.351 -7.712 1.00 80.62 96 ASN A O 1
ATOM 708 N N . ASP A 1 97 ? -8.001 -7.324 -7.186 1.00 78.12 97 ASP A N 1
ATOM 709 C CA . ASP A 1 97 ? -9.218 -7.988 -6.706 1.00 78.12 97 ASP A CA 1
ATOM 710 C C . ASP A 1 97 ? -9.535 -7.710 -5.225 1.00 78.12 97 ASP A C 1
ATOM 712 O O . ASP A 1 97 ? -10.499 -8.249 -4.680 1.00 78.12 97 ASP A O 1
ATOM 716 N N . GLY A 1 98 ? -8.748 -6.851 -4.571 1.00 67.56 98 GLY A N 1
ATOM 717 C CA . GLY A 1 98 ? -8.948 -6.493 -3.171 1.00 67.56 98 GLY A CA 1
ATOM 718 C C . GLY A 1 98 ? -8.578 -7.621 -2.210 1.00 67.56 98 GLY A C 1
ATOM 719 O O . GLY A 1 98 ? -9.275 -7.829 -1.220 1.00 67.56 98 GLY A O 1
ATOM 720 N N . ALA A 1 99 ? -7.502 -8.359 -2.487 1.00 75.81 99 ALA A N 1
ATOM 721 C CA . ALA A 1 99 ? -6.934 -9.321 -1.549 1.00 75.81 99 ALA A CA 1
ATOM 722 C C . ALA A 1 99 ? -6.480 -8.668 -0.221 1.00 75.81 99 ALA A C 1
ATOM 724 O O . ALA A 1 99 ? -6.328 -7.450 -0.104 1.00 75.81 99 ALA A O 1
ATOM 725 N N . GLY A 1 100 ? -6.186 -9.503 0.785 1.00 81.25 100 GLY A N 1
ATOM 726 C CA . GLY A 1 100 ? -5.592 -9.073 2.062 1.00 81.25 100 GLY A CA 1
ATOM 727 C C . GLY A 1 100 ? -4.136 -8.590 1.959 1.00 81.25 100 GLY A C 1
ATOM 728 O O . GLY A 1 100 ? -3.490 -8.361 2.976 1.00 81.25 100 GLY A O 1
ATOM 729 N N . PHE A 1 101 ? -3.612 -8.467 0.740 1.00 87.81 101 PHE A N 1
ATOM 730 C CA . PHE A 1 101 ? -2.312 -7.905 0.403 1.00 87.81 101 PHE A CA 1
ATOM 731 C C . PHE A 1 101 ? -2.436 -7.131 -0.914 1.00 87.81 101 PHE A C 1
ATOM 733 O O . PHE A 1 101 ? -3.280 -7.448 -1.750 1.00 87.81 101 PHE A O 1
ATOM 740 N N . ALA A 1 102 ? -1.578 -6.134 -1.108 1.00 89.62 102 ALA A N 1
ATOM 741 C CA . ALA A 1 102 ? -1.481 -5.390 -2.355 1.00 89.62 102 ALA A CA 1
ATOM 742 C C . ALA A 1 102 ? -0.022 -5.010 -2.618 1.00 89.62 102 ALA A C 1
ATOM 744 O O . ALA A 1 102 ? 0.709 -4.626 -1.705 1.00 89.62 102 ALA A O 1
ATOM 745 N N . PHE A 1 103 ? 0.386 -5.106 -3.875 1.00 91.94 103 PHE A N 1
ATOM 746 C CA . PHE A 1 103 ? 1.651 -4.612 -4.391 1.00 91.94 103 PHE A CA 1
ATOM 747 C C . PHE A 1 103 ? 1.378 -3.358 -5.204 1.00 91.94 103 PHE A C 1
ATOM 749 O O . PHE A 1 103 ? 0.507 -3.361 -6.074 1.00 91.94 103 PHE A O 1
ATOM 756 N N . PHE A 1 104 ? 2.131 -2.300 -4.926 1.00 94.25 104 PHE A N 1
ATOM 757 C CA . PHE A 1 104 ? 2.065 -1.055 -5.677 1.00 94.25 104 PHE A CA 1
ATOM 758 C C . PHE A 1 104 ? 3.362 -0.877 -6.455 1.00 94.25 104 PHE A C 1
ATOM 760 O O . PHE A 1 104 ? 4.451 -0.854 -5.882 1.00 94.25 104 PHE A O 1
ATOM 767 N N . THR A 1 105 ? 3.243 -0.778 -7.772 1.00 94.56 105 THR A N 1
ATOM 768 C CA . THR A 1 105 ? 4.388 -0.622 -8.669 1.00 94.56 105 THR A CA 1
ATOM 769 C C . THR A 1 105 ? 5.044 0.741 -8.443 1.00 94.56 105 THR A C 1
ATOM 771 O O . THR A 1 105 ? 4.390 1.769 -8.574 1.00 94.56 105 THR A O 1
ATOM 774 N N . THR A 1 106 ? 6.342 0.761 -8.124 1.00 94.69 106 THR A N 1
ATOM 775 C CA . THR A 1 106 ? 7.140 1.991 -7.920 1.00 94.69 106 THR A CA 1
ATOM 776 C C . THR A 1 106 ? 8.087 2.292 -9.085 1.00 94.69 106 THR A C 1
ATOM 778 O O . THR A 1 106 ? 8.512 3.435 -9.261 1.00 94.69 106 THR A O 1
ATOM 781 N N . ARG A 1 107 ? 8.411 1.277 -9.896 1.00 93.50 107 ARG A N 1
ATOM 782 C CA . ARG A 1 107 ? 9.282 1.345 -11.076 1.00 93.50 107 ARG A CA 1
ATOM 783 C C . ARG A 1 107 ? 8.727 0.438 -12.170 1.00 93.50 107 ARG A C 1
ATOM 785 O O . ARG A 1 107 ? 8.369 -0.702 -11.891 1.00 93.50 107 ARG A O 1
ATOM 792 N N . ALA A 1 108 ? 8.725 0.921 -13.406 1.00 92.81 108 ALA A N 1
ATOM 793 C CA . ALA A 1 108 ? 8.264 0.180 -14.570 1.00 92.81 108 ALA A CA 1
ATOM 794 C C . ALA A 1 108 ? 9.319 0.158 -15.684 1.00 92.81 108 ALA A C 1
ATOM 796 O O . ALA A 1 108 ? 10.087 1.102 -15.877 1.00 92.81 108 ALA A O 1
ATOM 797 N N . TYR A 1 109 ? 9.343 -0.951 -16.418 1.00 92.25 109 TYR A N 1
ATOM 798 C CA . TYR A 1 109 ? 10.116 -1.152 -17.638 1.00 92.25 109 TYR A CA 1
ATOM 799 C C . TYR A 1 109 ? 9.408 -2.213 -18.470 1.00 92.25 109 TYR A C 1
ATOM 801 O O . TYR A 1 109 ? 9.026 -3.254 -17.937 1.00 92.25 109 TYR A O 1
ATOM 809 N N . ALA A 1 110 ? 9.246 -1.963 -19.765 1.00 90.94 110 ALA A N 1
ATOM 810 C CA . ALA A 1 110 ? 8.673 -2.944 -20.673 1.00 90.94 110 ALA A CA 1
ATOM 811 C C . ALA A 1 110 ? 9.494 -3.001 -21.953 1.00 90.94 110 ALA A C 1
ATOM 813 O O . ALA A 1 110 ? 9.813 -1.975 -22.555 1.00 90.94 110 ALA A O 1
ATOM 814 N N . ALA A 1 111 ? 9.794 -4.213 -22.401 1.00 90.62 111 ALA A N 1
ATOM 815 C CA . ALA A 1 111 ? 10.475 -4.438 -23.660 1.00 90.62 111 ALA A CA 1
ATOM 816 C C . ALA A 1 111 ? 9.891 -5.655 -24.369 1.00 90.62 111 ALA A C 1
ATOM 818 O O . ALA A 1 111 ? 9.465 -6.627 -23.744 1.00 90.62 111 ALA A O 1
ATOM 819 N N . LYS A 1 112 ? 9.874 -5.588 -25.696 1.00 89.31 112 LYS A N 1
ATOM 820 C CA . LYS A 1 112 ? 9.468 -6.677 -26.568 1.00 89.31 112 LYS A CA 1
ATOM 821 C C . LYS A 1 112 ? 10.695 -7.493 -26.922 1.00 89.31 112 LYS A C 1
ATOM 823 O O . LYS A 1 112 ? 11.585 -7.011 -27.621 1.00 89.31 112 LYS A O 1
ATOM 828 N N . TYR A 1 113 ? 10.715 -8.745 -26.503 1.00 87.50 113 TYR A N 1
ATOM 829 C CA . TYR A 1 113 ? 11.639 -9.709 -27.073 1.00 87.50 113 TYR A CA 1
ATOM 830 C C . TYR A 1 113 ? 11.143 -10.143 -28.458 1.00 87.50 113 TYR A C 1
ATOM 832 O O . TYR A 1 113 ? 9.982 -10.525 -28.619 1.00 87.50 113 TYR A O 1
ATOM 840 N N . SER A 1 114 ? 12.013 -10.028 -29.462 1.00 85.44 114 SER A N 1
ATOM 841 C CA . SER A 1 114 ? 11.718 -10.419 -30.843 1.00 85.44 114 SER A CA 1
ATOM 842 C C . SER A 1 114 ? 12.638 -11.579 -31.230 1.00 85.44 114 SER A C 1
ATOM 844 O O . SER A 1 114 ? 13.769 -11.325 -31.645 1.00 85.44 114 SER A O 1
ATOM 846 N N . PRO A 1 115 ? 12.198 -12.838 -31.053 1.00 82.94 115 PRO A N 1
ATOM 847 C CA . PRO A 1 115 ? 13.005 -13.997 -31.415 1.00 82.94 115 PRO A CA 1
ATOM 848 C C . PRO A 1 115 ? 13.273 -14.039 -32.930 1.00 82.94 115 PRO A C 1
ATOM 850 O O . PRO A 1 115 ? 12.462 -13.533 -33.716 1.00 82.94 115 PRO A O 1
ATOM 853 N N . PRO A 1 116 ? 14.358 -14.698 -33.365 1.00 84.56 116 PRO A N 1
ATOM 854 C CA . PRO A 1 116 ? 14.530 -15.104 -34.755 1.00 84.56 116 PRO A CA 1
ATOM 855 C C . PRO A 1 116 ? 13.312 -15.869 -35.292 1.00 84.56 116 PRO A C 1
ATOM 857 O O . PRO A 1 116 ? 12.682 -16.650 -34.580 1.00 84.56 116 PRO A O 1
ATOM 860 N N . ALA A 1 117 ? 12.996 -15.695 -36.579 1.00 86.44 117 ALA A N 1
ATOM 861 C CA . ALA A 1 117 ? 11.841 -16.348 -37.208 1.00 86.44 117 ALA A CA 1
ATOM 862 C C . ALA A 1 117 ? 11.917 -17.890 -37.194 1.00 86.44 117 ALA A C 1
ATOM 864 O O . ALA A 1 117 ? 10.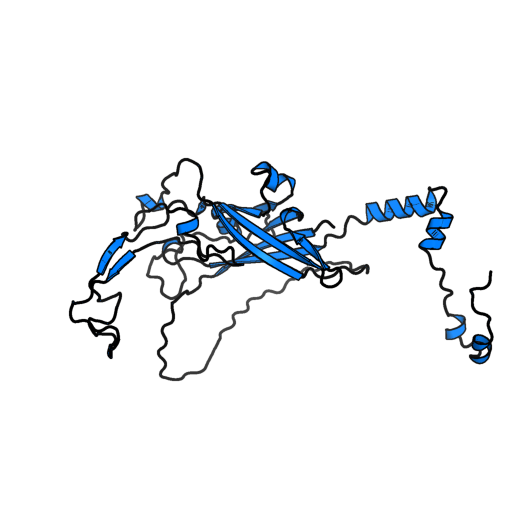894 -18.558 -37.305 1.00 86.44 117 ALA A O 1
ATOM 865 N N . SER A 1 118 ? 13.121 -18.452 -37.056 1.00 87.62 118 SER A N 1
ATOM 866 C CA . SER A 1 118 ? 13.390 -19.890 -36.960 1.00 87.62 118 SER A CA 1
ATOM 867 C C . SER A 1 118 ? 13.196 -20.471 -35.556 1.00 87.62 118 SER A C 1
ATOM 869 O O . SER A 1 118 ? 13.397 -21.673 -35.378 1.00 87.62 118 SER A O 1
ATOM 871 N N . CYS A 1 119 ? 12.833 -19.661 -34.559 1.00 88.06 119 CYS A N 1
ATOM 872 C CA . CYS A 1 119 ? 12.817 -20.127 -33.181 1.00 88.06 119 CYS A CA 1
ATOM 873 C C . CYS A 1 119 ? 11.684 -21.094 -32.848 1.00 88.06 119 CYS A C 1
ATOM 875 O O . CYS A 1 119 ? 10.507 -20.811 -33.076 1.00 88.06 119 CYS A O 1
ATOM 877 N N . ASN A 1 120 ? 12.049 -22.206 -32.203 1.00 87.56 120 ASN A N 1
ATOM 878 C CA . ASN A 1 120 ? 11.110 -23.157 -31.622 1.00 87.56 120 ASN A CA 1
ATOM 879 C C . ASN A 1 120 ? 11.183 -23.129 -30.089 1.00 87.56 120 ASN A C 1
ATOM 881 O O . ASN A 1 120 ? 11.956 -23.858 -29.470 1.00 87.56 120 ASN A O 1
ATOM 885 N N . PHE A 1 121 ? 10.309 -22.329 -29.481 1.00 86.12 121 PHE A N 1
ATOM 886 C CA . PHE A 1 121 ? 10.191 -22.191 -28.026 1.00 86.12 121 PHE A CA 1
ATOM 887 C C . PHE A 1 121 ? 9.828 -23.479 -27.282 1.00 86.12 121 PHE A C 1
ATOM 889 O O . PHE A 1 121 ? 10.051 -23.571 -26.079 1.00 86.12 121 PHE A O 1
ATOM 896 N N . LEU A 1 122 ? 9.259 -24.470 -27.972 1.00 85.44 122 LEU A N 1
ATOM 897 C CA . LEU A 1 122 ? 8.843 -25.729 -27.356 1.00 85.44 122 LEU A CA 1
ATOM 898 C C . LEU A 1 122 ? 9.997 -26.726 -27.210 1.00 85.44 122 LEU A C 1
ATOM 900 O O . LEU A 1 122 ? 9.823 -27.748 -26.552 1.00 85.44 122 LEU A O 1
ATOM 904 N N . ASN A 1 123 ? 11.153 -26.462 -27.829 1.00 85.50 123 ASN A N 1
ATOM 905 C CA . ASN A 1 123 ? 12.276 -27.396 -27.863 1.00 85.50 123 ASN A CA 1
ATOM 906 C C . ASN A 1 123 ? 13.614 -26.707 -27.566 1.00 85.50 123 ASN A C 1
ATOM 908 O O . ASN A 1 123 ? 14.594 -26.886 -28.285 1.00 85.50 123 ASN A O 1
ATOM 912 N N . VAL A 1 124 ? 13.633 -25.890 -26.515 1.00 88.00 124 VAL A N 1
ATOM 913 C CA . VAL A 1 124 ? 14.841 -25.213 -26.040 1.00 88.00 124 VAL A CA 1
ATOM 914 C C . VAL A 1 124 ? 15.586 -26.132 -25.072 1.00 88.00 124 VAL A C 1
ATOM 916 O O . VAL A 1 124 ? 15.048 -26.502 -24.031 1.00 88.00 124 VAL A O 1
ATOM 919 N N . SER A 1 125 ? 16.828 -26.499 -25.397 1.00 85.69 125 SER A N 1
ATOM 920 C CA . SER A 1 125 ? 17.648 -27.408 -24.575 1.00 85.69 125 SER A CA 1
ATOM 921 C C . SER A 1 125 ? 18.800 -26.722 -23.830 1.00 85.69 125 SER A C 1
ATOM 923 O O . SER A 1 125 ? 19.508 -27.379 -23.070 1.00 85.69 125 SER A O 1
ATOM 925 N N . ASN A 1 126 ? 19.030 -25.424 -24.055 1.00 84.44 126 ASN A N 1
ATOM 926 C CA . ASN A 1 126 ? 20.127 -24.663 -23.452 1.00 84.44 126 ASN A CA 1
ATOM 927 C C . ASN A 1 126 ? 19.666 -23.231 -23.100 1.00 84.44 126 ASN A C 1
ATOM 929 O O . ASN A 1 126 ? 19.099 -22.570 -23.964 1.00 84.44 126 ASN A O 1
ATOM 933 N N . PRO A 1 127 ? 19.944 -22.705 -21.891 1.00 83.25 127 PRO A N 1
ATOM 934 C CA . PRO A 1 127 ? 19.646 -21.311 -21.525 1.00 83.25 127 PRO A CA 1
ATOM 935 C C . PRO A 1 127 ? 20.368 -20.238 -22.361 1.00 83.25 127 PRO A C 1
ATOM 937 O O . PRO A 1 127 ? 20.029 -19.059 -22.284 1.00 83.25 127 PRO A O 1
ATOM 940 N N . ASN A 1 128 ? 21.391 -20.628 -23.125 1.00 82.56 128 ASN A N 1
ATOM 941 C CA . ASN A 1 128 ? 22.105 -19.759 -24.064 1.00 82.56 128 ASN A CA 1
ATOM 942 C C . ASN A 1 128 ? 21.576 -19.858 -25.503 1.00 82.56 128 ASN A C 1
ATOM 944 O O . ASN A 1 128 ? 22.131 -19.214 -26.391 1.00 82.56 128 ASN A O 1
ATOM 948 N N . ASP A 1 129 ? 20.562 -20.689 -25.752 1.00 85.50 129 ASP A N 1
ATOM 949 C CA . ASP A 1 129 ? 19.884 -20.751 -27.044 1.00 85.50 129 ASP A CA 1
ATOM 950 C C . ASP A 1 129 ? 19.228 -19.396 -27.345 1.00 85.50 129 ASP A C 1
ATOM 952 O O . ASP A 1 129 ? 18.644 -18.764 -26.464 1.00 85.50 129 ASP A O 1
ATOM 956 N N . GLU A 1 130 ? 19.307 -18.946 -28.594 1.00 80.19 130 GLU A N 1
ATOM 957 C CA . GLU A 1 130 ? 18.709 -17.687 -29.036 1.00 80.19 130 GLU A CA 1
ATOM 958 C C . GLU A 1 130 ? 17.184 -17.664 -28.907 1.00 80.19 130 GLU A C 1
ATOM 960 O O . GLU A 1 130 ? 16.610 -16.578 -28.880 1.00 80.19 130 GLU A O 1
ATOM 965 N N . CYS A 1 131 ? 16.550 -18.836 -28.796 1.00 85.38 131 CYS A N 1
ATOM 966 C CA . CYS A 1 131 ? 15.124 -19.027 -28.550 1.00 85.38 131 CYS A CA 1
ATOM 967 C C . CYS A 1 131 ? 14.766 -19.095 -27.059 1.00 85.38 131 CYS A C 1
ATOM 969 O O . CYS A 1 131 ? 13.584 -19.154 -26.714 1.00 85.38 131 CYS A O 1
ATOM 971 N N . PHE A 1 132 ? 15.758 -19.079 -26.167 1.00 86.31 132 PHE A N 1
ATOM 972 C CA . PHE A 1 132 ? 15.555 -18.881 -24.739 1.00 86.31 132 PHE A CA 1
ATOM 973 C C . PHE A 1 132 ? 15.568 -17.382 -24.430 1.00 86.31 132 PHE A C 1
ATOM 975 O O . PHE A 1 132 ? 16.530 -16.674 -24.733 1.00 86.31 132 PHE A O 1
ATOM 982 N N . PHE A 1 133 ? 14.515 -16.869 -23.792 1.00 84.38 133 PHE A N 1
ATOM 983 C CA . PHE A 1 133 ? 14.542 -15.480 -23.347 1.00 84.38 133 PHE A CA 1
ATOM 984 C C . PHE A 1 133 ? 15.524 -15.318 -22.181 1.00 84.38 133 PHE A C 1
ATOM 986 O O . PHE A 1 133 ? 15.274 -15.781 -21.071 1.00 84.38 133 PHE A O 1
ATOM 993 N N . ASN A 1 134 ? 16.619 -14.604 -22.429 1.00 82.19 134 ASN A N 1
ATOM 994 C CA . ASN A 1 134 ? 17.578 -14.202 -21.411 1.00 82.19 134 ASN A CA 1
ATOM 995 C C . ASN A 1 134 ? 17.662 -12.677 -21.365 1.00 82.19 134 ASN A C 1
ATOM 997 O O . ASN A 1 134 ? 18.182 -12.049 -22.281 1.00 82.19 134 ASN A O 1
ATOM 1001 N N . GLN A 1 135 ? 17.195 -12.067 -20.278 1.00 77.44 135 GLN A N 1
ATOM 1002 C CA . GLN A 1 135 ? 17.140 -10.608 -20.144 1.00 77.44 135 GLN A CA 1
ATOM 1003 C C . GLN A 1 135 ? 18.503 -9.908 -20.325 1.00 77.44 135 GLN A C 1
ATOM 1005 O O . GLN A 1 135 ? 18.536 -8.735 -20.690 1.00 77.44 135 GLN A O 1
ATOM 1010 N N . LYS A 1 136 ? 19.626 -10.598 -20.078 1.00 78.81 136 LYS A N 1
ATOM 1011 C CA . LYS A 1 136 ? 20.975 -10.019 -20.194 1.00 78.81 136 LYS A CA 1
ATOM 1012 C C . LYS A 1 136 ? 21.503 -9.998 -21.629 1.00 78.81 136 LYS A C 1
ATOM 1014 O O . LYS A 1 136 ? 22.333 -9.151 -21.943 1.00 78.81 136 LYS A O 1
ATOM 1019 N N . THR A 1 137 ? 21.071 -10.934 -22.471 1.00 79.19 137 THR A N 1
ATOM 1020 C CA . THR A 1 137 ? 21.649 -11.161 -23.809 1.00 79.19 137 THR A CA 1
ATOM 1021 C C . THR A 1 137 ? 20.635 -11.054 -24.941 1.00 79.19 137 THR A C 1
ATOM 1023 O O . THR A 1 137 ? 21.026 -10.887 -26.094 1.00 79.19 137 THR A O 1
ATOM 1026 N N . ALA A 1 138 ? 19.340 -11.144 -24.642 1.00 82.19 138 ALA A N 1
ATOM 1027 C CA . ALA A 1 138 ? 18.291 -11.100 -25.641 1.00 82.19 138 ALA A CA 1
ATOM 1028 C C . ALA A 1 138 ? 18.200 -9.713 -26.281 1.00 82.19 138 ALA A C 1
ATOM 1030 O O . ALA A 1 138 ? 18.118 -8.687 -25.601 1.00 82.19 138 ALA A O 1
ATOM 1031 N N . ASN A 1 139 ? 18.117 -9.699 -27.610 1.00 83.56 139 ASN A N 1
ATOM 1032 C CA . ASN A 1 139 ? 17.772 -8.495 -28.348 1.00 83.56 139 ASN A CA 1
ATOM 1033 C C . ASN A 1 139 ? 16.321 -8.127 -28.032 1.00 83.56 139 ASN A C 1
ATOM 1035 O O . ASN A 1 139 ? 15.375 -8.818 -28.419 1.00 83.56 139 ASN A O 1
ATOM 1039 N N . THR A 1 140 ? 16.153 -7.032 -27.302 1.00 87.81 140 THR A N 1
ATOM 1040 C CA . THR A 1 140 ? 14.845 -6.511 -26.925 1.00 87.81 140 THR A CA 1
ATOM 1041 C C . THR A 1 140 ? 14.648 -5.129 -27.521 1.00 87.81 140 THR A C 1
ATOM 1043 O O . THR A 1 140 ? 15.573 -4.325 -27.619 1.00 87.81 140 THR A O 1
ATOM 1046 N N . THR A 1 141 ? 13.426 -4.860 -27.961 1.00 90.31 141 THR A N 1
ATOM 1047 C CA . THR A 1 141 ? 13.002 -3.522 -28.362 1.00 90.31 141 THR A CA 1
ATOM 1048 C C . THR A 1 141 ? 12.270 -2.903 -27.188 1.00 90.31 141 THR A C 1
ATOM 1050 O O . THR A 1 141 ? 11.242 -3.422 -26.757 1.00 90.31 141 THR A O 1
ATOM 1053 N N . GLU A 1 142 ? 12.806 -1.815 -26.649 1.00 91.12 142 GLU A N 1
ATOM 1054 C CA . GLU A 1 142 ? 12.167 -1.087 -25.556 1.00 91.12 142 GLU A CA 1
ATOM 1055 C C . GLU A 1 142 ? 10.781 -0.579 -25.987 1.00 91.12 142 GLU A C 1
ATOM 1057 O O . GLU A 1 142 ? 10.632 0.038 -27.040 1.00 91.12 142 GLU A O 1
ATOM 1062 N N . ILE A 1 143 ? 9.762 -0.889 -25.181 1.00 92.50 143 ILE A N 1
ATOM 1063 C CA . ILE A 1 143 ? 8.385 -0.397 -25.344 1.00 92.50 143 ILE A CA 1
ATOM 1064 C C . ILE A 1 143 ? 8.156 0.774 -24.386 1.00 92.50 143 ILE A C 1
ATOM 1066 O O . ILE A 1 143 ? 7.543 1.773 -24.752 1.00 92.50 143 ILE A O 1
ATOM 1070 N N . LEU A 1 144 ? 8.652 0.635 -23.155 1.00 88.88 144 LEU A N 1
ATOM 1071 C CA . LEU A 1 144 ? 8.580 1.635 -22.104 1.00 88.88 144 LEU A CA 1
ATOM 1072 C C . LEU A 1 144 ? 9.967 1.775 -21.465 1.00 88.88 144 LEU A C 1
ATOM 1074 O O . LEU A 1 144 ? 10.447 0.792 -20.882 1.00 88.88 144 LEU A O 1
ATOM 1078 N N . PRO A 1 145 ? 10.585 2.969 -21.516 1.00 91.38 145 PRO A N 1
ATOM 1079 C CA . PRO A 1 145 ? 11.846 3.211 -20.836 1.00 91.38 145 PRO A CA 1
ATOM 1080 C C . PRO A 1 145 ? 11.710 3.005 -19.335 1.00 91.38 145 PRO A C 1
ATOM 1082 O O . PRO A 1 145 ? 10.657 3.254 -18.737 1.00 91.38 145 PRO A O 1
ATOM 1085 N N . LYS A 1 146 ? 12.816 2.580 -18.716 1.00 92.00 146 LYS A N 1
ATOM 1086 C CA . LYS A 1 146 ? 12.913 2.481 -17.257 1.00 92.00 146 LYS A CA 1
ATOM 1087 C C . LYS A 1 146 ? 12.487 3.810 -16.639 1.00 92.00 146 LYS A C 1
ATOM 1089 O O . LYS A 1 146 ? 13.098 4.845 -16.896 1.00 92.00 146 LYS A O 1
ATOM 1094 N N . SER A 1 147 ? 11.435 3.771 -15.837 1.00 94.38 147 SER A N 1
ATOM 1095 C CA . SER A 1 147 ? 10.849 4.959 -15.228 1.00 94.38 147 SER A CA 1
ATOM 1096 C C . SER A 1 147 ? 10.289 4.637 -13.851 1.00 94.38 147 SER A C 1
ATOM 1098 O O . SER A 1 147 ? 9.899 3.503 -13.569 1.00 94.38 147 SER A O 1
ATOM 1100 N N . TYR A 1 148 ? 10.271 5.635 -12.975 1.00 95.38 148 TYR A N 1
ATOM 1101 C CA . TYR A 1 148 ? 9.544 5.548 -11.714 1.00 95.38 148 TYR A CA 1
ATOM 1102 C C . TYR A 1 148 ? 8.067 5.861 -11.922 1.00 95.38 148 TYR A C 1
ATOM 1104 O O . TYR A 1 148 ? 7.707 6.638 -12.808 1.00 95.38 148 TYR A O 1
ATOM 1112 N N . ILE A 1 149 ? 7.218 5.298 -11.068 1.00 94.88 149 ILE A N 1
ATOM 1113 C CA . ILE A 1 149 ? 5.836 5.753 -10.947 1.00 94.88 149 ILE A CA 1
ATOM 1114 C C . ILE A 1 149 ? 5.850 7.052 -10.141 1.00 94.88 149 ILE A C 1
ATOM 1116 O O . ILE A 1 149 ? 6.212 7.073 -8.962 1.00 94.88 149 ILE A O 1
ATOM 1120 N N . GLY A 1 150 ? 5.519 8.152 -10.810 1.00 94.25 150 GLY A N 1
ATOM 1121 C CA . GLY A 1 150 ? 5.549 9.486 -10.231 1.00 94.25 150 GLY A CA 1
ATOM 1122 C C . GLY A 1 150 ? 4.422 9.701 -9.225 1.00 94.25 150 GLY A C 1
ATOM 1123 O O . GLY A 1 150 ? 3.266 9.382 -9.490 1.00 94.25 150 GLY A O 1
ATOM 1124 N N . GLY A 1 151 ? 4.762 10.281 -8.076 1.00 93.94 151 GLY A N 1
ATOM 1125 C CA . GLY A 1 151 ? 3.796 10.714 -7.067 1.00 93.94 151 GLY A CA 1
ATOM 1126 C C . GLY A 1 151 ? 3.118 9.570 -6.317 1.00 93.94 151 GLY A C 1
ATOM 1127 O O . GLY A 1 151 ? 2.043 9.786 -5.765 1.00 93.94 151 GLY A O 1
ATOM 1128 N N . ILE A 1 152 ? 3.711 8.367 -6.285 1.00 94.81 152 ILE A N 1
ATOM 1129 C CA . ILE A 1 152 ? 3.102 7.192 -5.637 1.00 94.81 152 ILE A CA 1
ATOM 1130 C C . ILE A 1 152 ? 2.738 7.448 -4.167 1.00 94.81 152 ILE A C 1
ATOM 1132 O O . ILE A 1 152 ? 1.741 6.935 -3.667 1.00 94.81 152 ILE A O 1
ATOM 1136 N N . GLU A 1 153 ? 3.504 8.294 -3.479 1.00 95.25 153 GLU A N 1
ATOM 1137 C CA . GLU A 1 153 ? 3.256 8.676 -2.091 1.00 95.25 153 GLU A CA 1
ATOM 1138 C C . GLU A 1 153 ? 1.911 9.394 -1.901 1.00 95.25 153 GLU A C 1
ATOM 1140 O O . GLU A 1 153 ? 1.315 9.310 -0.829 1.00 95.25 153 GLU A O 1
ATOM 1145 N N . ASP A 1 154 ? 1.409 10.068 -2.933 1.00 95.12 154 ASP A N 1
ATOM 1146 C CA . ASP A 1 154 ? 0.171 10.847 -2.866 1.00 95.12 154 ASP A CA 1
ATOM 1147 C C . ASP A 1 154 ? -1.071 10.025 -3.245 1.00 95.12 154 ASP A C 1
ATOM 1149 O O . ASP A 1 154 ? -2.196 10.526 -3.177 1.00 95.12 154 ASP A O 1
ATOM 1153 N N . TYR A 1 155 ? -0.898 8.748 -3.601 1.00 95.38 155 TYR A N 1
ATOM 1154 C CA . TYR A 1 155 ? -2.023 7.843 -3.816 1.00 95.38 155 TYR A CA 1
ATOM 1155 C C . TYR A 1 155 ? -2.713 7.576 -2.487 1.00 95.38 155 TYR A C 1
ATOM 1157 O O . TYR A 1 155 ? -2.091 7.510 -1.422 1.00 95.38 155 TYR A O 1
ATOM 1165 N N . THR A 1 156 ? -4.025 7.410 -2.568 1.00 93.94 156 THR A N 1
ATOM 1166 C CA . THR A 1 156 ? -4.870 7.151 -1.411 1.00 93.94 156 THR A CA 1
ATOM 1167 C C . THR A 1 156 ? -5.285 5.693 -1.417 1.00 93.94 156 THR A C 1
ATOM 1169 O O . THR A 1 156 ? -5.810 5.191 -2.403 1.00 93.94 156 THR A O 1
ATOM 1172 N N . MET A 1 157 ? -5.029 5.003 -0.318 1.00 92.38 157 MET A N 1
ATOM 1173 C CA . MET A 1 157 ? -5.404 3.621 -0.096 1.00 92.38 157 MET A CA 1
ATOM 1174 C C . MET A 1 157 ? -6.576 3.565 0.880 1.00 92.38 157 MET A C 1
ATOM 1176 O O . MET A 1 157 ? -6.584 4.261 1.895 1.00 92.38 157 MET A O 1
ATOM 1180 N N . MET A 1 158 ? -7.544 2.708 0.584 1.00 92.25 158 MET A N 1
ATOM 1181 C CA . MET A 1 158 ? -8.606 2.338 1.506 1.00 92.25 158 MET A CA 1
ATOM 1182 C C . MET A 1 158 ? -8.396 0.893 1.950 1.00 92.25 158 MET A C 1
ATOM 1184 O O . MET A 1 158 ? -8.219 0.002 1.115 1.00 92.25 158 MET A O 1
ATOM 1188 N N . ILE A 1 159 ? -8.408 0.680 3.264 1.00 92.31 159 ILE A N 1
ATOM 1189 C CA . ILE A 1 159 ? -8.378 -0.641 3.884 1.00 92.31 159 ILE A CA 1
ATOM 1190 C C . ILE A 1 159 ? -9.772 -0.919 4.435 1.00 92.31 159 ILE A C 1
ATOM 1192 O O . ILE A 1 159 ? -10.219 -0.288 5.395 1.00 92.31 159 ILE A O 1
ATOM 1196 N N . GLU A 1 160 ? -10.467 -1.874 3.839 1.00 91.75 160 GLU A N 1
ATOM 1197 C CA . GLU A 1 160 ? -11.689 -2.432 4.402 1.00 91.75 160 GLU A CA 1
ATOM 1198 C C . GLU A 1 160 ? -11.325 -3.675 5.201 1.00 91.75 160 GLU A C 1
ATOM 1200 O O . GLU A 1 160 ? -10.581 -4.540 4.735 1.00 91.75 160 GLU A O 1
ATOM 1205 N N . HIS A 1 161 ? -11.860 -3.795 6.407 1.00 91.12 161 HIS A N 1
ATOM 1206 C CA . HIS A 1 161 ? -11.667 -4.993 7.210 1.00 91.12 161 HIS A CA 1
ATOM 1207 C C . HIS A 1 161 ? -12.902 -5.314 8.035 1.00 91.12 161 HIS A C 1
ATOM 1209 O O . HIS A 1 161 ? -13.791 -4.490 8.256 1.00 91.12 161 HIS A O 1
ATOM 1215 N N . SER A 1 162 ? -12.993 -6.573 8.440 1.00 90.31 162 SER A N 1
ATOM 1216 C CA . SER A 1 162 ? -14.095 -7.073 9.247 1.00 90.31 162 SER A CA 1
ATOM 1217 C C . SER A 1 162 ? -13.579 -7.947 10.372 1.00 90.31 162 SER A C 1
ATOM 1219 O O . SER A 1 162 ? -12.526 -8.572 10.265 1.00 90.31 162 SER A O 1
ATOM 1221 N N . ILE A 1 163 ? -14.359 -8.012 11.442 1.00 89.38 163 ILE A N 1
ATOM 1222 C CA . ILE A 1 163 ? -14.144 -8.922 12.562 1.00 89.38 163 ILE A CA 1
ATOM 1223 C C . ILE A 1 163 ? -15.382 -9.760 12.789 1.00 89.38 163 ILE A C 1
ATOM 1225 O O . ILE A 1 163 ? -16.504 -9.324 12.509 1.00 89.38 163 ILE A O 1
ATOM 1229 N N . ARG A 1 164 ? -15.174 -10.952 13.343 1.00 86.62 164 ARG A N 1
ATOM 1230 C CA . ARG A 1 164 ? -16.257 -11.831 13.761 1.00 86.62 164 ARG A CA 1
ATOM 1231 C C . ARG A 1 164 ? -16.068 -12.315 15.196 1.00 86.62 164 ARG A C 1
ATOM 1233 O O . ARG A 1 164 ? -14.960 -12.634 15.611 1.00 86.62 164 ARG A O 1
ATOM 1240 N N . GLY A 1 165 ? -17.168 -12.416 15.928 1.00 83.75 165 GLY A N 1
ATOM 1241 C CA . GLY A 1 165 ? -17.262 -13.138 17.189 1.00 83.75 165 GLY A CA 1
ATOM 1242 C C . GLY A 1 165 ? -17.283 -14.653 16.980 1.00 83.75 165 GLY A C 1
ATOM 1243 O O . GLY A 1 165 ? -18.018 -15.155 16.122 1.00 83.75 165 GLY A O 1
ATOM 1244 N N . LYS A 1 166 ? -16.484 -15.401 17.747 1.00 78.88 166 LYS A N 1
ATOM 1245 C CA . LYS A 1 166 ? -16.388 -16.866 17.636 1.00 78.88 166 LYS A CA 1
ATOM 1246 C C . LYS A 1 166 ? -17.642 -17.571 18.168 1.00 78.88 166 LYS A C 1
ATOM 1248 O O . LYS A 1 166 ? -18.125 -18.507 17.539 1.00 78.88 166 LYS A O 1
ATOM 1253 N N . ALA A 1 167 ? -18.144 -17.133 19.313 1.00 79.81 167 ALA A N 1
ATOM 1254 C CA . ALA A 1 167 ? -19.313 -17.646 20.012 1.00 79.81 167 ALA A CA 1
ATOM 1255 C C . ALA A 1 167 ? -20.595 -16.898 19.619 1.00 79.81 167 ALA A C 1
ATOM 1257 O O . ALA A 1 167 ? -21.633 -17.527 19.434 1.00 79.81 167 ALA A O 1
ATOM 1258 N N . THR A 1 168 ? -20.537 -15.574 19.442 1.00 75.69 168 THR A N 1
ATOM 1259 C CA . THR A 1 168 ? -21.752 -14.762 19.220 1.00 75.69 168 THR A CA 1
ATOM 1260 C C . THR A 1 168 ? -22.212 -14.702 17.762 1.00 75.69 168 THR A C 1
ATOM 1262 O O . THR A 1 168 ? -23.318 -14.247 17.481 1.00 75.69 168 THR A O 1
ATOM 1265 N N . SER A 1 169 ? -21.374 -15.131 16.810 1.00 76.69 169 SER A N 1
ATOM 1266 C CA . SER A 1 169 ? -21.581 -14.932 15.364 1.00 76.69 169 SER A CA 1
ATOM 1267 C C . SER A 1 169 ? -21.759 -13.474 14.920 1.00 76.69 169 SER A C 1
ATOM 1269 O O . SER A 1 169 ? -22.074 -13.240 13.754 1.00 76.69 169 SER A O 1
ATOM 1271 N N . ILE A 1 170 ? -21.506 -12.496 15.795 1.00 80.06 170 ILE A N 1
ATOM 1272 C CA . ILE A 1 170 ? -21.511 -11.075 15.443 1.00 80.06 170 ILE A CA 1
ATOM 1273 C C . ILE A 1 170 ? -20.438 -10.835 14.380 1.00 80.06 170 ILE A C 1
ATOM 1275 O O . ILE A 1 170 ? -19.306 -11.277 14.547 1.00 80.06 170 ILE A O 1
ATOM 1279 N N . ALA A 1 171 ? -20.775 -10.133 13.299 1.00 84.81 171 ALA A N 1
ATOM 1280 C CA . ALA A 1 171 ? -19.829 -9.706 12.273 1.00 84.81 171 ALA A CA 1
ATOM 1281 C C . ALA A 1 171 ? -19.913 -8.186 12.112 1.00 84.81 171 ALA A C 1
ATOM 1283 O O . ALA A 1 171 ? -20.992 -7.648 11.866 1.00 84.81 171 ALA A O 1
ATOM 1284 N N . ILE A 1 172 ? -18.784 -7.494 12.269 1.00 85.50 172 ILE A N 1
ATOM 1285 C CA . ILE A 1 172 ? -18.714 -6.028 12.226 1.00 85.50 172 ILE A CA 1
ATOM 1286 C C . ILE A 1 172 ? -17.677 -5.615 11.185 1.00 85.50 172 ILE A C 1
ATOM 1288 O O . ILE A 1 172 ? -16.600 -6.205 11.111 1.00 85.50 172 ILE A O 1
ATOM 1292 N N . ARG A 1 173 ? -18.010 -4.603 10.381 1.00 87.75 173 ARG A N 1
ATOM 1293 C CA . ARG A 1 173 ? -17.102 -3.966 9.417 1.00 87.75 173 ARG A CA 1
ATOM 1294 C C . ARG A 1 173 ? -16.436 -2.740 10.027 1.00 87.75 173 ARG A C 1
ATOM 1296 O O . ARG A 1 173 ? -17.012 -2.101 10.909 1.00 87.75 173 ARG A O 1
ATOM 1303 N N . ASN A 1 174 ? -15.266 -2.379 9.521 1.00 87.00 174 ASN A N 1
ATOM 1304 C CA . ASN A 1 174 ? -14.464 -1.294 10.069 1.00 87.00 174 ASN A CA 1
ATOM 1305 C C . ASN A 1 174 ? -15.108 0.093 10.026 1.00 87.00 174 ASN A C 1
ATOM 1307 O O . ASN A 1 174 ? -14.831 0.880 10.926 1.00 87.00 174 ASN A O 1
ATOM 1311 N N . GLY A 1 175 ? -16.056 0.363 9.123 1.00 82.94 175 GLY A N 1
ATOM 1312 C CA . GLY A 1 175 ? -16.870 1.589 9.171 1.00 82.94 175 GLY A CA 1
ATOM 1313 C C . GLY A 1 175 ? -17.606 1.825 10.509 1.00 82.94 175 GLY A C 1
ATOM 1314 O O . GLY A 1 175 ? -17.926 2.965 10.855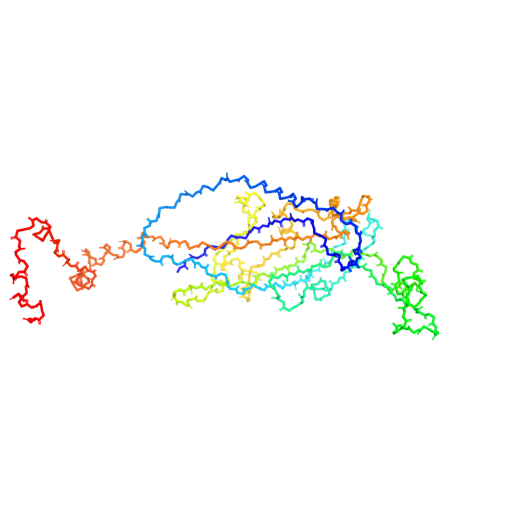 1.00 82.94 175 GLY A O 1
ATOM 1315 N N . LEU A 1 176 ? -17.822 0.768 11.304 1.00 83.06 176 LEU A N 1
ATOM 1316 C CA . LEU A 1 176 ? -18.437 0.820 12.639 1.00 83.06 176 LEU A CA 1
ATOM 1317 C C . LEU A 1 176 ? -17.427 0.699 13.797 1.00 83.06 176 LEU A C 1
ATOM 1319 O O . LEU A 1 176 ? -17.831 0.690 14.960 1.00 83.06 176 LEU A O 1
ATOM 1323 N N . LEU A 1 177 ? -16.133 0.573 13.500 1.00 85.25 177 LEU A N 1
ATOM 1324 C CA . LEU A 1 177 ? -15.055 0.459 14.485 1.00 85.25 177 LEU A CA 1
ATOM 1325 C C . LEU A 1 177 ? -14.324 1.801 14.584 1.00 85.25 177 LEU A C 1
ATOM 1327 O O . LEU A 1 177 ? -14.114 2.459 13.570 1.00 85.25 177 LEU A O 1
ATOM 1331 N N . ASP A 1 178 ? -13.900 2.208 15.775 1.00 89.06 178 ASP A N 1
ATOM 1332 C CA . ASP A 1 178 ? -12.937 3.308 15.902 1.00 89.06 178 ASP A CA 1
ATOM 1333 C C . ASP A 1 178 ? -11.520 2.698 15.811 1.00 89.06 178 ASP A C 1
ATOM 1335 O O . ASP A 1 178 ? -11.313 1.528 16.137 1.00 89.06 178 ASP A O 1
ATOM 1339 N N . GLY A 1 179 ? -10.523 3.439 15.338 1.00 90.25 179 GLY A N 1
ATOM 1340 C CA . GLY A 1 179 ? -9.181 2.899 15.141 1.00 90.25 179 GLY A CA 1
ATOM 1341 C C . GLY A 1 179 ? -8.087 3.949 15.049 1.00 90.25 179 GLY A C 1
ATOM 1342 O O . GLY A 1 179 ? -8.352 5.147 14.995 1.00 90.25 179 GLY A O 1
ATOM 1343 N N . GLN A 1 180 ? -6.839 3.496 15.060 1.00 93.44 180 GLN A N 1
ATOM 1344 C CA . GLN A 1 180 ? -5.653 4.342 14.991 1.00 93.44 180 GLN A CA 1
ATOM 1345 C C . GLN A 1 180 ? -4.578 3.680 14.132 1.00 93.44 180 GLN A C 1
ATOM 1347 O O . GLN A 1 180 ? -4.324 2.484 14.262 1.00 93.44 180 GLN A O 1
ATOM 1352 N N . LEU A 1 181 ? -3.927 4.471 13.280 1.00 93.31 181 LEU A N 1
ATOM 1353 C CA . LEU A 1 181 ? -2.665 4.101 12.648 1.00 93.31 181 LEU A CA 1
ATOM 1354 C C . LEU A 1 181 ? -1.534 4.522 13.581 1.00 93.31 181 LEU A C 1
ATOM 1356 O O . LEU A 1 181 ? -1.389 5.707 13.885 1.00 93.31 181 LEU A O 1
ATOM 1360 N N . LEU A 1 182 ? -0.739 3.561 14.029 1.00 93.19 182 LEU A N 1
ATOM 1361 C CA . LEU A 1 182 ? 0.416 3.783 14.884 1.00 93.19 182 LEU A CA 1
ATOM 1362 C C . LEU A 1 182 ? 1.696 3.791 14.053 1.00 93.19 182 LEU A C 1
ATOM 1364 O O . LEU A 1 182 ? 1.818 3.084 13.050 1.00 93.19 182 LEU A O 1
ATOM 1368 N N . SER A 1 183 ? 2.666 4.579 14.502 1.00 92.50 183 SER A N 1
ATOM 1369 C CA . SER A 1 183 ? 4.015 4.555 13.952 1.00 92.50 183 SER A CA 1
ATOM 1370 C C . SER A 1 183 ? 4.742 3.256 14.327 1.00 92.50 183 SER A C 1
ATOM 1372 O O . SER A 1 183 ? 4.268 2.473 15.155 1.00 92.50 183 SER A O 1
ATOM 1374 N N . SER A 1 184 ? 5.927 3.035 13.761 1.00 89.44 184 SER A N 1
ATOM 1375 C CA . SER A 1 184 ? 6.763 1.857 14.003 1.00 89.44 184 SER A CA 1
ATOM 1376 C C . SER A 1 184 ? 7.153 1.676 15.475 1.00 89.44 184 SER A C 1
ATOM 1378 O O . SER A 1 184 ? 7.512 0.577 15.886 1.00 89.44 184 SER A O 1
ATOM 1380 N N . ASP A 1 185 ? 7.075 2.737 16.286 1.00 89.69 185 ASP A N 1
ATOM 1381 C CA . ASP A 1 185 ? 7.276 2.688 17.740 1.00 89.69 185 ASP A CA 1
ATOM 1382 C C . ASP A 1 185 ? 6.087 2.096 18.525 1.00 89.69 185 ASP A C 1
ATOM 1384 O O . ASP A 1 185 ? 6.195 1.903 19.738 1.00 89.69 185 ASP A O 1
ATOM 1388 N N . ARG A 1 186 ? 4.960 1.831 17.846 1.00 88.44 186 ARG A N 1
ATOM 1389 C CA . ARG A 1 186 ? 3.676 1.367 18.401 1.00 88.44 186 ARG A CA 1
ATOM 1390 C C . ARG A 1 186 ? 3.083 2.272 19.490 1.00 88.44 186 ARG A C 1
ATOM 1392 O O . ARG A 1 186 ? 2.262 1.824 20.285 1.00 88.44 186 ARG A O 1
ATOM 1399 N N . LYS A 1 187 ? 3.506 3.533 19.557 1.00 91.19 187 LYS A N 1
ATOM 1400 C CA . LYS A 1 187 ? 3.098 4.503 20.588 1.00 91.19 187 LYS A CA 1
ATOM 1401 C C . LYS A 1 187 ? 2.570 5.789 19.977 1.00 91.19 187 LYS A C 1
ATOM 1403 O O . LYS A 1 187 ? 1.573 6.332 20.443 1.00 91.19 187 LYS A O 1
ATOM 1408 N N . THR A 1 188 ? 3.242 6.280 18.945 1.00 92.75 188 THR A N 1
ATOM 1409 C CA . THR A 1 188 ? 2.891 7.527 18.276 1.00 92.75 188 THR A CA 1
ATOM 1410 C C . THR A 1 188 ? 1.724 7.284 17.329 1.00 92.75 188 THR A C 1
ATOM 1412 O O . THR A 1 188 ? 1.822 6.486 16.399 1.00 92.75 188 THR A O 1
ATOM 1415 N N . VAL A 1 189 ? 0.614 7.983 17.561 1.00 93.19 189 VAL A N 1
ATOM 1416 C CA . VAL A 1 189 ? -0.560 7.945 16.683 1.00 93.19 189 VAL A CA 1
ATOM 1417 C C . VAL A 1 189 ? -0.303 8.831 15.463 1.00 93.19 189 VAL A C 1
ATOM 1419 O O . VAL A 1 189 ? -0.099 10.035 15.603 1.00 93.19 189 VAL A O 1
ATOM 1422 N N . VAL A 1 190 ? -0.317 8.232 14.273 1.00 92.06 190 VAL A N 1
ATOM 1423 C CA . VAL A 1 190 ? -0.156 8.903 12.972 1.00 92.06 190 VAL A CA 1
ATOM 1424 C C . VAL A 1 190 ? -1.500 9.383 12.429 1.00 92.06 190 VAL A C 1
ATOM 1426 O O . VAL A 1 190 ? -1.589 10.480 11.890 1.00 92.06 190 VAL A O 1
ATOM 1429 N N . GLU A 1 191 ? -2.548 8.571 12.577 1.00 91.31 191 GLU A N 1
ATOM 1430 C CA . GLU A 1 191 ? -3.897 8.876 12.089 1.00 91.31 191 GLU A CA 1
ATOM 1431 C C . GLU A 1 191 ? -4.942 8.251 13.019 1.00 91.31 191 GLU A C 1
ATOM 1433 O O . GLU A 1 191 ? -4.690 7.208 13.627 1.00 91.31 191 GLU A O 1
ATOM 1438 N N . THR A 1 192 ? -6.112 8.881 13.150 1.00 90.88 192 THR A N 1
ATOM 1439 C CA . THR A 1 192 ? -7.233 8.339 13.933 1.00 90.88 192 THR A CA 1
ATOM 1440 C C . THR A 1 192 ? -8.473 8.179 13.060 1.00 90.88 192 THR A C 1
ATOM 1442 O O . THR A 1 192 ? -9.019 9.134 12.505 1.00 90.88 192 THR A O 1
ATOM 1445 N N . PHE A 1 193 ? -8.973 6.951 13.006 1.00 88.88 193 PHE A N 1
ATOM 1446 C CA . PHE A 1 193 ? -10.175 6.578 12.284 1.00 88.88 193 PHE A CA 1
ATOM 1447 C C . PHE A 1 193 ? -11.359 6.555 13.241 1.00 88.88 193 PHE A C 1
ATOM 1449 O O . PHE A 1 193 ? -11.398 5.816 14.219 1.00 88.88 193 PHE A O 1
ATOM 1456 N N . THR A 1 194 ? -12.348 7.379 12.955 1.00 87.00 194 THR A N 1
ATOM 1457 C CA . THR A 1 194 ? -13.641 7.384 13.629 1.00 87.00 194 THR A CA 1
ATOM 1458 C C . THR A 1 194 ? -14.706 7.393 12.555 1.00 87.00 194 THR A C 1
ATOM 1460 O O . THR A 1 194 ? -14.440 7.786 11.418 1.00 87.00 194 THR A O 1
ATOM 1463 N N . ASN A 1 195 ? -15.932 7.024 12.911 1.00 81.12 195 ASN A N 1
ATOM 1464 C CA . ASN A 1 195 ? -17.053 7.171 11.983 1.00 81.12 195 ASN A CA 1
ATOM 1465 C C . ASN A 1 195 ? -17.117 8.605 11.406 1.00 81.12 195 ASN A C 1
ATOM 1467 O O . ASN A 1 195 ? -17.163 8.776 10.193 1.00 81.12 195 ASN A O 1
ATOM 1471 N N . ALA A 1 196 ? -16.951 9.621 12.263 1.00 80.06 196 ALA A N 1
ATOM 1472 C CA . ALA A 1 196 ? -16.938 11.021 11.852 1.00 80.06 196 ALA A CA 1
ATOM 1473 C C . ALA A 1 196 ? -15.782 11.372 10.897 1.00 80.06 196 ALA A C 1
ATOM 1475 O O . ALA A 1 196 ? -16.004 12.096 9.929 1.00 80.06 196 ALA A O 1
ATOM 1476 N N . SER A 1 197 ? -14.559 10.879 11.141 1.00 81.38 197 SER A N 1
ATOM 1477 C CA . SER A 1 197 ? -13.410 11.188 10.274 1.00 81.38 197 SER A CA 1
ATOM 1478 C C . SER A 1 197 ? -13.469 10.470 8.925 1.00 81.38 197 SER A C 1
ATOM 1480 O O . SER A 1 197 ? -13.044 11.059 7.931 1.00 81.38 197 SER A O 1
ATOM 1482 N N . ARG A 1 198 ? -14.059 9.267 8.853 1.00 80.56 198 ARG A N 1
ATOM 1483 C CA . ARG A 1 198 ? -14.300 8.559 7.581 1.00 80.56 198 ARG A CA 1
ATOM 1484 C C . ARG A 1 198 ? -15.300 9.312 6.708 1.00 80.56 198 ARG A C 1
ATOM 1486 O O . ARG A 1 198 ? -14.985 9.667 5.575 1.00 80.56 198 ARG A O 1
ATOM 1493 N N . THR A 1 199 ? -16.458 9.659 7.272 1.00 77.69 199 THR A N 1
ATOM 1494 C CA . THR A 1 199 ? -17.538 10.310 6.516 1.00 77.69 199 THR A CA 1
ATOM 1495 C C . THR A 1 199 ? -17.289 11.788 6.223 1.00 77.69 199 THR A C 1
ATOM 1497 O O . THR A 1 199 ? -18.002 12.380 5.419 1.00 77.69 199 THR A O 1
ATOM 1500 N N . ALA A 1 200 ? -16.302 12.416 6.876 1.00 77.56 200 ALA A N 1
ATOM 1501 C CA . ALA A 1 200 ? -16.001 13.835 6.683 1.00 77.56 200 ALA A CA 1
ATOM 1502 C C . ALA A 1 200 ? -15.497 14.158 5.269 1.00 77.56 200 ALA A C 1
ATOM 1504 O O . ALA A 1 200 ? -15.773 15.243 4.761 1.00 77.56 200 ALA A O 1
ATOM 1505 N N . LYS A 1 201 ? -14.742 13.242 4.648 1.00 72.19 201 LYS A N 1
ATOM 1506 C CA . LYS A 1 201 ? -14.213 13.417 3.284 1.00 72.19 201 LYS A CA 1
ATOM 1507 C C . LYS A 1 201 ? -15.090 12.744 2.236 1.00 72.19 201 LYS A C 1
ATOM 1509 O O . LYS A 1 201 ? -15.284 13.309 1.165 1.00 72.19 201 LYS A O 1
ATOM 1514 N N . ASP A 1 202 ? -15.621 11.571 2.558 1.00 79.88 202 ASP A N 1
ATOM 1515 C CA . ASP A 1 202 ? -16.537 10.834 1.698 1.00 79.88 202 ASP A CA 1
ATOM 1516 C C . ASP A 1 202 ? -17.624 10.182 2.567 1.00 79.88 202 ASP A C 1
ATOM 1518 O O . ASP A 1 202 ? -17.329 9.246 3.312 1.00 79.88 202 ASP A O 1
ATOM 1522 N N . PRO A 1 203 ? -18.883 10.655 2.494 1.00 81.94 203 PRO A N 1
ATOM 1523 C CA . PRO A 1 203 ? -19.999 10.077 3.240 1.00 81.94 203 PRO A CA 1
ATOM 1524 C C . PRO A 1 203 ? -20.231 8.583 2.979 1.00 81.94 203 PRO A C 1
ATOM 1526 O O . PRO A 1 203 ? -20.898 7.940 3.784 1.00 81.94 203 PRO A O 1
ATOM 1529 N N . ASN A 1 204 ? -19.704 8.045 1.874 1.00 80.44 204 ASN A N 1
ATOM 1530 C CA . ASN A 1 204 ? -19.828 6.640 1.489 1.00 80.44 204 ASN A CA 1
ATOM 1531 C C . ASN A 1 204 ? -18.546 5.830 1.759 1.00 80.44 204 ASN A C 1
ATOM 1533 O O . ASN A 1 204 ? -18.428 4.701 1.286 1.00 80.44 204 ASN A O 1
ATOM 1537 N N . ALA A 1 205 ? -17.571 6.390 2.484 1.00 82.75 205 ALA A N 1
ATOM 1538 C CA . ALA A 1 205 ? -16.359 5.670 2.852 1.00 82.75 205 ALA A CA 1
ATOM 1539 C C . ALA A 1 205 ? -16.665 4.545 3.851 1.00 82.75 205 ALA A C 1
ATOM 1541 O O . ALA A 1 205 ? -16.875 4.788 5.042 1.00 82.75 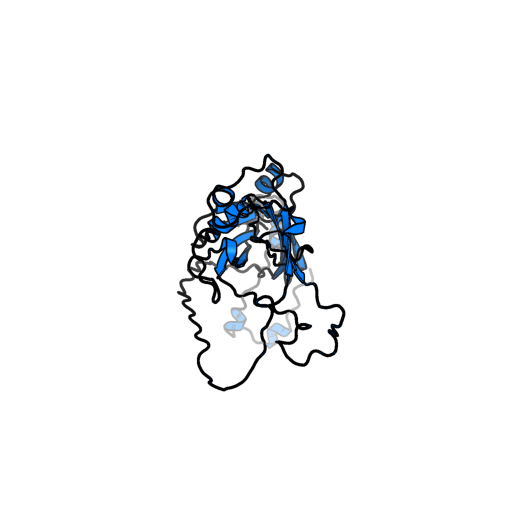205 ALA A O 1
ATOM 1542 N N . ASP A 1 206 ? -16.613 3.304 3.369 1.00 83.25 206 ASP A N 1
ATOM 1543 C CA . ASP A 1 206 ? -16.812 2.102 4.188 1.00 83.25 206 ASP A CA 1
ATOM 1544 C C . ASP A 1 206 ? -15.519 1.598 4.862 1.00 83.25 206 ASP A C 1
ATOM 1546 O O . ASP A 1 206 ? -15.577 0.710 5.718 1.00 83.25 206 ASP A O 1
ATOM 1550 N N . GLY A 1 207 ? -14.361 2.176 4.512 1.00 89.50 207 GLY A N 1
ATOM 1551 C CA . GLY A 1 207 ? -13.039 1.736 4.959 1.00 89.50 207 GLY A CA 1
ATOM 1552 C C . GLY A 1 207 ? -12.171 2.813 5.623 1.00 89.50 207 GLY A C 1
ATOM 1553 O O . GLY A 1 207 ? -12.539 3.983 5.732 1.00 89.50 207 GLY A O 1
ATOM 1554 N N . ASP A 1 208 ? -10.980 2.405 6.065 1.00 91.06 208 ASP A N 1
ATOM 1555 C CA . ASP A 1 208 ? -9.962 3.292 6.627 1.00 91.06 208 ASP A CA 1
ATOM 1556 C C . ASP A 1 208 ? -9.123 3.874 5.488 1.00 91.06 208 ASP A C 1
ATOM 1558 O O . ASP A 1 208 ? -8.440 3.139 4.772 1.00 91.06 208 ASP A O 1
ATOM 1562 N N . ILE A 1 209 ? -9.208 5.191 5.300 1.00 91.75 209 ILE A N 1
ATOM 1563 C CA . ILE A 1 209 ? -8.582 5.904 4.183 1.00 91.75 209 ILE A CA 1
ATOM 1564 C C . ILE A 1 209 ? -7.274 6.548 4.644 1.00 91.75 209 ILE A C 1
ATOM 1566 O O . ILE A 1 209 ? -7.277 7.381 5.550 1.00 91.75 209 ILE A O 1
ATOM 1570 N N . ILE A 1 210 ? -6.170 6.207 3.981 1.00 92.88 210 ILE A N 1
ATOM 1571 C CA . ILE A 1 210 ? -4.823 6.720 4.260 1.00 92.88 210 ILE A CA 1
ATOM 1572 C C . ILE A 1 210 ? -4.023 6.914 2.980 1.00 92.88 210 ILE A C 1
ATOM 1574 O O . ILE A 1 210 ? -4.162 6.158 2.025 1.00 92.88 210 ILE A O 1
ATOM 1578 N N . SER A 1 211 ? -3.136 7.904 2.954 1.00 94.31 211 SER A N 1
ATOM 1579 C CA . SER A 1 211 ? -2.177 8.032 1.849 1.00 94.31 211 SER A CA 1
ATOM 1580 C C . SER A 1 211 ? -1.033 7.021 1.965 1.00 94.31 211 SER A C 1
ATOM 1582 O O . SER A 1 211 ? -0.637 6.631 3.069 1.00 94.31 211 SER A O 1
ATOM 1584 N N . ILE A 1 212 ? -0.430 6.650 0.832 1.00 94.81 212 ILE A N 1
ATOM 1585 C CA . ILE A 1 212 ? 0.809 5.856 0.815 1.00 94.81 212 ILE A CA 1
ATOM 1586 C C . ILE A 1 212 ? 1.921 6.582 1.587 1.00 94.81 212 ILE A C 1
ATOM 1588 O O . ILE A 1 212 ? 2.679 5.947 2.317 1.00 94.81 212 ILE A O 1
ATOM 1592 N N . ARG A 1 213 ? 1.973 7.918 1.520 1.00 95.19 213 ARG A N 1
ATOM 1593 C CA . ARG A 1 213 ? 2.876 8.758 2.319 1.00 95.19 213 ARG A CA 1
ATOM 1594 C C . ARG A 1 213 ? 2.706 8.531 3.818 1.00 95.19 213 ARG A C 1
ATOM 1596 O O . ARG A 1 213 ? 3.700 8.301 4.498 1.00 95.19 213 ARG A O 1
ATOM 1603 N N . GLN A 1 214 ? 1.475 8.578 4.330 1.00 94.75 214 GLN A N 1
ATOM 1604 C CA . GLN A 1 214 ? 1.195 8.323 5.748 1.00 94.75 214 GLN A CA 1
ATOM 1605 C C . GLN A 1 214 ? 1.558 6.891 6.142 1.00 94.75 214 GLN A C 1
ATOM 1607 O O . GLN A 1 214 ? 2.108 6.680 7.219 1.00 94.75 214 GLN A O 1
ATOM 1612 N N . MET A 1 215 ? 1.311 5.916 5.262 1.00 95.06 215 MET A N 1
ATOM 1613 C CA . MET A 1 215 ? 1.702 4.526 5.501 1.00 95.06 215 MET A CA 1
ATOM 1614 C C . MET A 1 215 ? 3.227 4.369 5.600 1.00 95.06 215 MET A C 1
ATOM 1616 O O . MET A 1 215 ? 3.729 3.735 6.527 1.00 95.06 215 MET A O 1
ATOM 1620 N N . LEU A 1 216 ? 3.976 4.987 4.683 1.00 94.88 216 LEU A N 1
ATOM 1621 C CA . LEU A 1 216 ? 5.440 5.009 4.705 1.00 94.88 216 LEU A CA 1
ATOM 1622 C C . LEU A 1 216 ? 5.974 5.714 5.958 1.00 94.88 216 LEU A C 1
ATOM 1624 O O . LEU A 1 216 ? 6.889 5.206 6.601 1.00 94.88 216 LEU A O 1
ATOM 1628 N N . GLN A 1 217 ? 5.372 6.842 6.345 1.00 94.44 217 GLN A N 1
ATOM 1629 C CA . GLN A 1 217 ? 5.712 7.559 7.577 1.00 94.44 217 GLN A CA 1
ATOM 1630 C C . GLN A 1 217 ? 5.462 6.703 8.821 1.00 94.44 217 GLN A C 1
ATOM 1632 O O . GLN A 1 217 ? 6.332 6.627 9.686 1.00 94.44 217 GLN A O 1
ATOM 1637 N N . ALA A 1 218 ? 4.318 6.019 8.891 1.00 93.75 218 ALA A N 1
ATOM 1638 C CA . ALA A 1 218 ? 4.015 5.093 9.975 1.00 93.75 218 ALA A CA 1
ATOM 1639 C C . ALA A 1 218 ? 5.040 3.953 10.037 1.00 93.75 218 ALA A C 1
ATOM 1641 O O . ALA A 1 218 ? 5.496 3.609 11.121 1.00 93.75 218 ALA A O 1
ATOM 1642 N N . ALA A 1 219 ? 5.479 3.439 8.887 1.00 93.00 219 ALA A N 1
ATOM 1643 C CA . ALA A 1 219 ? 6.486 2.380 8.799 1.00 93.00 219 ALA A CA 1
ATOM 1644 C C . ALA A 1 219 ? 7.928 2.859 9.016 1.00 93.00 219 ALA A C 1
ATOM 1646 O O . ALA A 1 219 ? 8.850 2.041 8.933 1.00 93.00 219 ALA A O 1
ATOM 1647 N N . ASN A 1 220 ? 8.132 4.166 9.231 1.00 94.00 220 ASN A N 1
ATOM 1648 C CA . ASN A 1 220 ? 9.439 4.820 9.205 1.00 94.00 220 ASN A CA 1
ATOM 1649 C C . ASN A 1 220 ? 10.263 4.419 7.961 1.00 94.00 220 ASN A C 1
ATOM 1651 O O . ASN A 1 220 ? 11.458 4.128 8.032 1.00 94.00 220 ASN A O 1
ATOM 1655 N N . ALA A 1 221 ? 9.590 4.348 6.812 1.00 93.25 221 ALA A N 1
ATOM 1656 C CA . ALA A 1 221 ? 10.150 3.927 5.539 1.00 93.25 221 ALA A CA 1
ATOM 1657 C C . ALA A 1 221 ? 10.291 5.123 4.589 1.00 93.25 221 ALA A C 1
ATOM 1659 O O . ALA A 1 221 ? 9.412 5.978 4.492 1.00 93.25 221 ALA A O 1
ATOM 1660 N N . ASN A 1 222 ? 11.397 5.158 3.846 1.00 94.25 222 ASN A N 1
ATOM 1661 C CA . ASN A 1 222 ? 11.654 6.161 2.820 1.00 94.25 222 ASN A CA 1
ATOM 1662 C C . ASN A 1 222 ? 12.023 5.458 1.512 1.00 94.25 222 ASN A C 1
ATOM 1664 O O . ASN A 1 222 ? 13.038 4.766 1.458 1.00 94.25 222 ASN A O 1
ATOM 1668 N N . LEU A 1 223 ? 11.226 5.654 0.458 1.00 93.69 223 LEU A N 1
ATOM 1669 C CA . LEU A 1 223 ? 11.485 5.050 -0.851 1.00 93.69 223 LEU A CA 1
ATOM 1670 C C . LEU A 1 223 ? 12.801 5.542 -1.474 1.00 93.69 223 LEU A C 1
ATOM 1672 O O . LEU A 1 223 ? 13.428 4.815 -2.234 1.00 93.69 223 LEU A O 1
ATOM 1676 N N . ASP A 1 224 ? 13.273 6.734 -1.122 1.00 93.50 224 ASP A N 1
ATOM 1677 C CA . ASP A 1 224 ? 14.529 7.274 -1.651 1.00 93.50 224 ASP A CA 1
ATOM 1678 C C . ASP A 1 224 ? 15.762 6.845 -0.837 1.00 93.50 224 ASP A C 1
ATOM 1680 O O . ASP A 1 224 ? 16.889 7.175 -1.203 1.00 93.50 224 ASP A O 1
ATOM 1684 N N . ALA A 1 225 ? 15.580 6.094 0.256 1.00 93.81 225 ALA A N 1
ATOM 1685 C CA . ALA A 1 225 ? 16.697 5.513 0.994 1.00 93.81 225 ALA A CA 1
ATOM 1686 C C . ALA A 1 225 ? 17.323 4.334 0.231 1.00 93.81 225 ALA A C 1
ATOM 1688 O O . ALA A 1 225 ? 16.665 3.678 -0.581 1.00 93.81 225 ALA A O 1
ATOM 1689 N N . LEU A 1 226 ? 18.600 4.067 0.520 1.00 94.00 226 LEU A N 1
ATOM 1690 C CA . LEU A 1 226 ? 19.341 2.949 -0.061 1.00 94.00 226 LEU A CA 1
ATOM 1691 C C . LEU A 1 226 ? 18.679 1.615 0.285 1.00 94.00 226 LEU A C 1
ATOM 1693 O O . LEU A 1 226 ? 18.329 1.357 1.440 1.00 94.00 226 LEU A O 1
ATOM 1697 N N . SER A 1 227 ? 18.536 0.776 -0.734 1.00 92.25 227 SER A N 1
ATOM 1698 C CA . SER A 1 227 ? 17.963 -0.549 -0.611 1.00 92.25 227 SER A CA 1
ATOM 1699 C C . SER A 1 227 ? 18.926 -1.496 0.089 1.00 92.25 227 SER A C 1
ATOM 1701 O O . SER A 1 227 ? 20.127 -1.508 -0.169 1.00 92.25 227 SER A O 1
ATOM 1703 N N . THR A 1 228 ? 18.368 -2.317 0.972 1.00 90.00 228 THR A N 1
ATOM 1704 C CA . THR A 1 228 ? 19.069 -3.420 1.642 1.00 90.00 228 THR A CA 1
ATOM 1705 C C . THR A 1 228 ? 18.691 -4.782 1.061 1.00 90.00 228 THR A C 1
ATOM 1707 O O . THR A 1 228 ? 19.058 -5.810 1.627 1.00 90.00 228 THR A O 1
ATOM 1710 N N . ALA A 1 229 ? 17.918 -4.813 -0.031 1.00 85.12 229 ALA A N 1
ATOM 1711 C CA . ALA A 1 229 ? 17.475 -6.061 -0.637 1.00 85.12 229 ALA A CA 1
ATOM 1712 C C . ALA A 1 229 ? 18.681 -6.854 -1.183 1.00 85.12 229 ALA A C 1
ATOM 1714 O O . ALA A 1 229 ? 19.510 -6.284 -1.899 1.00 85.12 229 ALA A O 1
ATOM 1715 N N . PRO A 1 230 ? 18.790 -8.162 -0.889 1.00 79.75 230 PRO A N 1
ATOM 1716 C CA . PRO A 1 230 ? 19.762 -9.029 -1.544 1.00 79.75 230 PRO A CA 1
ATOM 1717 C C . PRO A 1 230 ? 19.526 -9.020 -3.061 1.00 79.75 230 PRO A C 1
ATOM 1719 O O . PRO A 1 230 ? 18.504 -9.508 -3.528 1.00 79.75 230 PRO A O 1
ATOM 1722 N N . GLY A 1 231 ? 20.448 -8.426 -3.821 1.00 82.06 231 GLY A N 1
ATOM 1723 C CA . GLY A 1 231 ? 20.319 -8.241 -5.273 1.00 82.06 231 GLY A CA 1
ATOM 1724 C C . GLY A 1 231 ? 20.137 -6.787 -5.719 1.00 82.06 231 GLY A C 1
ATOM 1725 O O . GLY A 1 231 ? 20.197 -6.515 -6.918 1.00 82.06 231 GLY A O 1
ATOM 1726 N N . ALA A 1 232 ? 19.975 -5.847 -4.781 1.00 87.12 232 ALA A N 1
ATOM 1727 C CA . ALA A 1 232 ? 20.056 -4.424 -5.084 1.00 87.12 232 ALA A CA 1
ATOM 1728 C C . ALA A 1 232 ? 21.466 -4.058 -5.576 1.00 87.12 232 ALA A C 1
ATOM 1730 O O . ALA A 1 232 ? 22.470 -4.511 -5.023 1.00 87.12 232 ALA A O 1
ATOM 1731 N N . SER A 1 233 ? 21.541 -3.234 -6.620 1.00 89.69 233 SER A N 1
ATOM 1732 C CA . SER A 1 233 ? 22.820 -2.696 -7.100 1.00 89.69 233 SER A CA 1
ATOM 1733 C C . SER A 1 233 ? 23.373 -1.635 -6.140 1.00 89.69 233 SER A C 1
ATOM 1735 O O . SER A 1 233 ? 22.620 -1.016 -5.386 1.00 89.69 233 SER A O 1
ATOM 1737 N N . ASP A 1 234 ? 24.679 -1.362 -6.202 1.00 90.38 234 ASP A N 1
ATOM 1738 C CA . ASP A 1 234 ? 25.298 -0.292 -5.411 1.00 90.38 234 ASP A CA 1
ATOM 1739 C C . ASP A 1 234 ? 24.606 1.057 -5.672 1.00 90.38 234 ASP A C 1
ATOM 1741 O O . ASP A 1 234 ? 24.530 1.533 -6.806 1.00 90.38 234 ASP A O 1
ATOM 1745 N N . GLY A 1 235 ? 24.092 1.679 -4.608 1.00 89.69 235 GLY A N 1
ATOM 1746 C CA . GLY A 1 235 ? 23.365 2.949 -4.692 1.00 89.69 235 GLY A CA 1
ATOM 1747 C C . GLY A 1 235 ? 21.892 2.834 -5.111 1.00 89.69 235 GLY A C 1
ATOM 1748 O O . GLY A 1 235 ? 21.231 3.862 -5.259 1.00 89.69 235 GLY A O 1
ATOM 1749 N N . GLU A 1 236 ? 21.356 1.625 -5.301 1.00 90.69 236 GLU A N 1
ATOM 1750 C CA . GLU A 1 236 ? 19.944 1.423 -5.634 1.00 90.69 236 GLU A CA 1
ATOM 1751 C C . GLU A 1 236 ? 19.035 1.775 -4.448 1.00 90.69 236 GLU A C 1
ATOM 1753 O O . GLU A 1 236 ? 19.317 1.419 -3.306 1.00 90.69 236 GLU A O 1
ATOM 1758 N N . THR A 1 237 ? 17.931 2.483 -4.703 1.00 93.50 237 THR A N 1
ATOM 1759 C CA . THR A 1 237 ? 16.977 2.911 -3.667 1.00 93.50 237 THR A CA 1
ATOM 1760 C C . THR A 1 237 ? 15.797 1.950 -3.530 1.00 93.50 237 THR A C 1
ATOM 1762 O O . THR A 1 237 ? 15.498 1.186 -4.452 1.00 93.50 237 THR A O 1
ATOM 1765 N N . TYR A 1 238 ? 15.055 2.026 -2.422 1.00 93.62 238 TYR A N 1
ATOM 1766 C CA . TYR A 1 238 ? 13.806 1.267 -2.250 1.00 93.62 238 TYR A CA 1
ATOM 1767 C C . TYR A 1 238 ? 12.735 1.600 -3.298 1.00 93.62 238 TYR A C 1
ATOM 1769 O O . TYR A 1 238 ? 11.901 0.759 -3.613 1.00 93.62 238 TYR A O 1
ATOM 1777 N N . ARG A 1 239 ? 12.760 2.794 -3.895 1.00 93.31 239 ARG A N 1
ATOM 1778 C CA . ARG A 1 239 ? 11.893 3.168 -5.020 1.00 93.31 239 ARG A CA 1
ATOM 1779 C C . ARG A 1 239 ? 12.176 2.291 -6.233 1.00 93.31 239 ARG A C 1
ATOM 1781 O O . ARG A 1 239 ? 11.256 1.907 -6.952 1.00 93.31 239 ARG A O 1
ATOM 1788 N N . SER A 1 240 ? 13.451 1.983 -6.445 1.00 91.38 240 SER A N 1
ATOM 1789 C CA . SER A 1 240 ? 13.936 1.175 -7.553 1.00 91.38 240 SER A CA 1
ATOM 1790 C C . SER A 1 240 ? 13.763 -0.323 -7.292 1.00 91.38 240 SER A C 1
ATOM 1792 O O . SER A 1 240 ? 13.242 -1.026 -8.157 1.00 91.38 240 SER A O 1
ATOM 1794 N N . SER A 1 241 ? 14.132 -0.806 -6.102 1.00 88.69 241 SER A N 1
ATOM 1795 C CA . SER A 1 241 ? 14.028 -2.229 -5.747 1.00 88.69 241 SER A CA 1
ATOM 1796 C C . SER A 1 241 ? 12.628 -2.665 -5.299 1.00 88.69 241 SER A C 1
ATOM 1798 O O . SER A 1 241 ? 12.332 -3.854 -5.293 1.00 88.69 241 SER A O 1
ATOM 1800 N N . GLY A 1 242 ? 11.780 -1.722 -4.885 1.00 87.12 242 GLY A N 1
ATOM 1801 C CA . GLY A 1 242 ? 10.558 -1.991 -4.128 1.00 87.12 242 GLY A CA 1
ATOM 1802 C C . GLY A 1 242 ? 10.822 -2.198 -2.629 1.00 87.12 242 GLY A C 1
ATOM 1803 O O . GLY A 1 242 ? 11.963 -2.379 -2.189 1.00 87.12 242 GLY A O 1
ATOM 1804 N N . ILE A 1 243 ? 9.744 -2.167 -1.842 1.00 86.00 243 ILE A N 1
ATOM 1805 C CA . ILE A 1 243 ? 9.711 -2.491 -0.409 1.00 86.00 243 ILE A CA 1
ATOM 1806 C C . ILE A 1 243 ? 8.385 -3.184 -0.077 1.00 86.00 243 ILE A C 1
ATOM 1808 O O . ILE A 1 243 ? 7.358 -2.863 -0.675 1.00 86.00 243 ILE A O 1
ATOM 1812 N N . VAL A 1 244 ? 8.394 -4.110 0.887 1.00 86.00 244 VAL A N 1
ATOM 1813 C CA . VAL A 1 244 ? 7.170 -4.715 1.425 1.00 86.00 244 VAL A CA 1
ATOM 1814 C C . VAL A 1 244 ? 6.886 -4.165 2.816 1.00 86.00 244 VAL A C 1
ATOM 1816 O O . VAL A 1 244 ? 7.733 -4.165 3.712 1.00 86.00 244 VAL A O 1
ATOM 1819 N N . ILE A 1 245 ? 5.655 -3.691 2.984 1.00 83.62 245 ILE A N 1
ATOM 1820 C CA . ILE A 1 245 ? 5.130 -3.187 4.247 1.00 83.62 245 ILE A CA 1
ATOM 1821 C C . ILE A 1 245 ? 4.073 -4.175 4.718 1.00 83.62 245 ILE A C 1
ATOM 1823 O O . ILE A 1 245 ? 3.051 -4.366 4.062 1.00 83.62 245 ILE A O 1
ATOM 1827 N N . VAL A 1 246 ? 4.326 -4.807 5.859 1.00 84.75 246 VAL A N 1
ATOM 1828 C CA . VAL A 1 246 ? 3.357 -5.683 6.511 1.00 84.75 246 VAL A CA 1
ATOM 1829 C C . VAL A 1 246 ? 2.493 -4.830 7.420 1.00 84.75 246 VAL A C 1
ATOM 1831 O O . VAL A 1 246 ? 3.000 -4.201 8.348 1.00 84.75 246 VAL A O 1
ATOM 1834 N N . VAL A 1 247 ? 1.194 -4.818 7.149 1.00 84.56 247 VAL A N 1
ATOM 1835 C CA . VAL A 1 247 ? 0.195 -4.143 7.974 1.00 84.56 247 VAL A CA 1
ATOM 1836 C C . VAL A 1 247 ? -0.381 -5.158 8.949 1.00 84.56 247 VAL A C 1
ATOM 1838 O O . VAL A 1 247 ? -0.938 -6.174 8.535 1.00 84.56 247 VAL A O 1
ATOM 1841 N N . VAL A 1 248 ? -0.248 -4.890 10.243 1.00 86.62 248 VAL A N 1
ATOM 1842 C CA . VAL A 1 248 ? -0.847 -5.709 11.295 1.00 86.62 248 VAL A CA 1
ATOM 1843 C C . VAL A 1 248 ? -2.000 -4.942 11.915 1.00 86.62 248 VAL A C 1
ATOM 1845 O O . VAL A 1 248 ? -1.841 -3.787 12.304 1.00 86.62 248 VAL A O 1
ATOM 1848 N N . ILE A 1 249 ? -3.155 -5.600 11.989 1.00 87.94 249 ILE A N 1
ATOM 1849 C CA . ILE A 1 249 ? -4.385 -5.048 12.548 1.00 87.94 249 ILE A CA 1
ATOM 1850 C C . ILE A 1 249 ? -4.684 -5.761 13.870 1.00 87.94 249 ILE A C 1
ATOM 1852 O O . ILE A 1 249 ? -4.986 -6.954 13.887 1.00 87.94 249 ILE A O 1
ATOM 1856 N N . GLU A 1 250 ? -4.602 -5.028 14.974 1.00 87.69 250 GLU A N 1
ATOM 1857 C CA . GLU A 1 250 ? -4.926 -5.491 16.319 1.00 87.69 250 GLU A CA 1
ATOM 1858 C C . GLU A 1 250 ? -6.300 -4.987 16.749 1.00 87.69 250 GLU A C 1
ATOM 1860 O O . GLU A 1 250 ? -6.567 -3.788 16.797 1.00 87.69 250 GLU A O 1
ATOM 1865 N N . TYR A 1 251 ? -7.176 -5.915 17.117 1.00 85.19 251 TYR A N 1
ATOM 1866 C CA . TYR A 1 251 ? -8.517 -5.596 17.586 1.00 85.19 251 TYR A CA 1
ATOM 1867 C C . TYR A 1 251 ? -8.580 -5.665 19.107 1.00 85.19 251 TYR A C 1
ATOM 1869 O O . TYR A 1 251 ? -8.218 -6.674 19.713 1.00 85.19 251 TYR A O 1
ATOM 1877 N N . LYS A 1 252 ? -9.097 -4.604 19.723 1.00 81.25 252 LYS A N 1
ATOM 1878 C CA . LYS A 1 252 ? -9.313 -4.510 21.165 1.00 81.25 252 LYS A CA 1
ATOM 1879 C C . LYS A 1 252 ? -10.796 -4.325 21.451 1.00 81.25 252 LYS A C 1
ATOM 1881 O O . LYS A 1 252 ? -11.417 -3.356 21.008 1.00 81.25 252 LYS A O 1
ATOM 1886 N N . ASN A 1 253 ? -11.344 -5.232 22.253 1.00 71.19 253 ASN A N 1
ATOM 1887 C CA . ASN A 1 253 ? -12.642 -5.034 22.883 1.00 71.19 253 ASN A CA 1
ATOM 1888 C C . ASN A 1 253 ? -12.461 -3.966 23.961 1.00 71.19 253 ASN A C 1
ATOM 1890 O O . ASN A 1 253 ? -11.939 -4.258 25.038 1.00 71.19 253 ASN A O 1
ATOM 1894 N N . VAL A 1 254 ? -12.866 -2.723 23.694 1.00 65.31 254 VAL A N 1
ATOM 1895 C CA . VAL A 1 254 ? -12.931 -1.747 24.780 1.00 65.31 254 VAL A CA 1
ATOM 1896 C C . VAL A 1 254 ? -14.223 -2.005 25.535 1.00 65.31 254 VAL A C 1
ATOM 1898 O O . VAL A 1 254 ? -15.325 -1.803 25.017 1.00 65.31 254 VAL A O 1
ATOM 1901 N N . ALA A 1 255 ? -14.083 -2.514 26.762 1.00 57.44 255 ALA A N 1
ATOM 1902 C CA . ALA A 1 255 ? -15.201 -2.662 27.677 1.00 57.44 255 ALA A CA 1
ATOM 1903 C C . ALA A 1 255 ? -15.938 -1.320 27.718 1.00 57.44 255 ALA A C 1
ATOM 1905 O O . ALA A 1 255 ? -15.361 -0.288 28.080 1.00 57.44 255 ALA A O 1
ATOM 1906 N N . PHE A 1 256 ? -17.195 -1.312 27.267 1.00 51.62 256 PHE A N 1
ATOM 1907 C CA . PHE A 1 256 ? -18.021 -0.115 27.340 1.00 51.62 256 PHE A CA 1
ATOM 1908 C C . PHE A 1 256 ? -17.995 0.354 28.789 1.00 51.62 256 PHE A C 1
ATOM 1910 O O . PHE A 1 256 ? -18.104 -0.482 29.686 1.00 51.62 256 PHE A O 1
ATOM 1917 N N . LYS A 1 257 ? -17.770 1.660 29.008 1.00 51.28 257 LYS A N 1
ATOM 1918 C CA . LYS A 1 257 ? -17.582 2.245 30.341 1.00 51.28 257 LYS A CA 1
ATOM 1919 C C . LYS A 1 257 ? -18.633 1.673 31.291 1.00 51.28 257 LYS A C 1
ATOM 1921 O O . LYS A 1 257 ? -19.779 2.117 31.267 1.00 51.28 257 LYS A O 1
ATOM 1926 N N . LYS A 1 258 ? -18.200 0.724 32.136 1.00 56.16 258 LYS A N 1
ATOM 1927 C CA . LYS A 1 258 ? -19.002 0.024 33.150 1.00 56.16 258 LYS A CA 1
ATOM 1928 C C . LYS A 1 258 ? -19.795 0.993 34.020 1.00 56.16 258 LYS A C 1
ATOM 1930 O O . LYS A 1 258 ? -20.809 0.621 34.571 1.00 56.16 258 LYS A O 1
ATOM 1935 N N . VAL A 1 259 ? -19.367 2.254 34.072 1.00 65.69 259 VAL A N 1
ATOM 1936 C CA . VAL A 1 259 ? -20.071 3.379 34.684 1.00 65.69 259 VAL A CA 1
ATOM 1937 C C . VAL A 1 259 ? -21.518 3.507 34.202 1.00 65.69 259 VAL A C 1
ATOM 1939 O O . VAL A 1 259 ? -22.389 3.666 35.036 1.00 65.69 259 VAL A O 1
ATOM 1942 N N . ALA A 1 260 ? -21.812 3.420 32.900 1.00 68.69 260 ALA A N 1
ATOM 1943 C CA . ALA A 1 260 ? -23.192 3.574 32.428 1.00 68.69 260 ALA A CA 1
ATOM 1944 C C . ALA A 1 260 ? -24.069 2.388 32.853 1.00 68.69 260 ALA A C 1
ATOM 1946 O O . ALA A 1 260 ? -25.161 2.599 33.367 1.00 68.69 260 ALA A O 1
ATOM 1947 N N . THR A 1 261 ? -23.568 1.159 32.704 1.00 75.06 261 THR A N 1
ATOM 1948 C CA . THR A 1 261 ? -24.278 -0.054 33.130 1.00 75.06 261 THR A CA 1
ATOM 1949 C C . THR A 1 261 ? -24.453 -0.093 34.645 1.00 75.06 261 THR A C 1
ATOM 1951 O O . THR A 1 261 ? -25.562 -0.297 35.108 1.00 75.06 261 THR A O 1
ATOM 1954 N N . ALA A 1 262 ? -23.408 0.224 35.412 1.00 77.50 262 ALA A N 1
ATOM 1955 C CA . ALA A 1 262 ? -23.460 0.309 36.868 1.00 77.50 262 ALA A CA 1
ATOM 1956 C C . ALA A 1 262 ? -24.395 1.428 37.347 1.00 77.50 262 ALA A C 1
ATOM 1958 O O . ALA A 1 262 ? -25.099 1.248 38.331 1.00 77.50 262 ALA A O 1
ATOM 1959 N N . ILE A 1 263 ? -24.444 2.577 36.658 1.00 82.50 263 ILE A N 1
ATOM 1960 C CA . ILE A 1 263 ? -25.419 3.637 36.954 1.00 82.50 263 ILE A CA 1
ATOM 1961 C C . ILE A 1 263 ? -26.835 3.149 36.648 1.00 82.50 263 ILE A C 1
ATOM 1963 O O . ILE A 1 263 ? -27.728 3.378 37.455 1.00 82.50 263 ILE A O 1
ATOM 1967 N N . VAL A 1 264 ? -27.058 2.479 35.515 1.00 86.69 264 VAL A N 1
ATOM 1968 C CA . VAL A 1 264 ? -28.377 1.934 35.168 1.00 86.69 264 VAL A CA 1
ATOM 1969 C C . VAL A 1 264 ? -28.801 0.859 36.166 1.00 86.69 264 VAL A C 1
ATOM 1971 O O . VAL A 1 264 ? -29.923 0.931 36.647 1.00 86.69 264 VA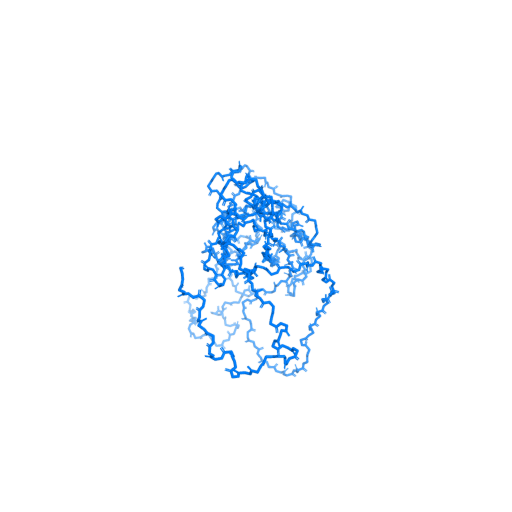L A O 1
ATOM 1974 N N . GLU A 1 265 ? -27.927 -0.069 36.553 1.00 87.56 265 GLU A N 1
ATOM 1975 C CA . GLU A 1 265 ? -28.203 -1.064 37.598 1.00 87.56 265 GLU A CA 1
ATOM 1976 C C . GLU A 1 265 ? -28.476 -0.415 38.953 1.00 87.56 265 GLU A C 1
ATOM 1978 O O . GLU A 1 265 ? -29.448 -0.771 39.615 1.00 87.56 265 GLU A O 1
ATOM 1983 N N . LEU A 1 266 ? -27.675 0.578 39.358 1.00 89.75 266 LEU A N 1
ATOM 1984 C CA . LEU A 1 266 ? -27.909 1.331 40.589 1.00 89.75 266 LEU A CA 1
ATOM 1985 C C . LEU A 1 266 ? -29.292 1.996 40.558 1.00 89.75 266 LEU A C 1
ATOM 1987 O O . LEU A 1 266 ? -30.045 1.893 41.524 1.00 89.75 266 LEU A O 1
ATOM 1991 N N . LEU A 1 267 ? -29.643 2.643 39.442 1.00 90.38 267 LEU A N 1
ATOM 1992 C CA . LEU A 1 267 ? -30.946 3.275 39.239 1.00 90.38 267 LEU A CA 1
ATOM 1993 C C . LEU A 1 267 ? -32.088 2.253 39.255 1.00 90.38 267 LEU A C 1
ATOM 1995 O O . LEU A 1 267 ? -33.098 2.490 39.918 1.00 90.38 267 LEU A O 1
ATOM 1999 N N . MET A 1 268 ? -31.915 1.114 38.584 1.00 90.00 268 MET A N 1
ATOM 2000 C CA . MET A 1 268 ? -32.915 0.048 38.510 1.00 90.00 268 MET A CA 1
ATOM 2001 C C . MET A 1 268 ? -33.166 -0.600 39.872 1.00 90.00 268 MET A C 1
ATOM 2003 O O . MET A 1 268 ? -34.318 -0.796 40.242 1.00 90.00 268 MET A O 1
ATOM 2007 N N . LEU A 1 269 ? -32.110 -0.870 40.643 1.00 90.50 269 LEU A N 1
ATOM 2008 C CA . LEU A 1 269 ? -32.212 -1.536 41.943 1.00 90.50 269 LEU A CA 1
ATOM 2009 C C . LEU A 1 269 ? -32.642 -0.598 43.081 1.00 90.50 269 LEU A C 1
ATOM 2011 O O . LEU A 1 269 ? -33.228 -1.062 44.056 1.00 90.50 26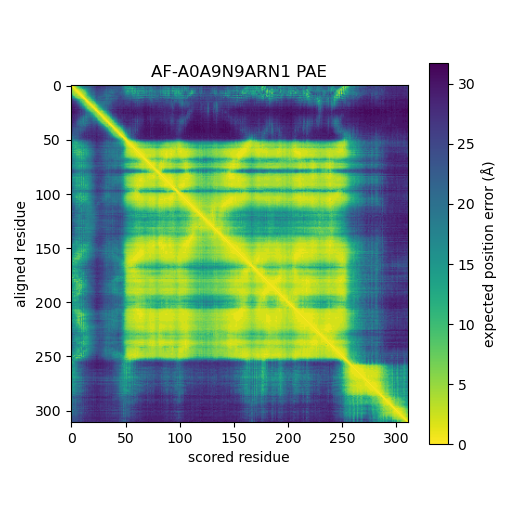9 LEU A O 1
ATOM 2015 N N . HIS A 1 270 ? -32.363 0.709 42.992 1.00 92.56 270 HIS A N 1
ATOM 2016 C CA . HIS A 1 270 ? -32.576 1.623 44.126 1.00 92.56 270 HIS A CA 1
ATOM 2017 C C . HIS A 1 270 ? -33.654 2.685 43.904 1.00 92.56 270 HIS A C 1
ATOM 2019 O O . HIS A 1 270 ? -34.251 3.131 44.885 1.00 92.56 270 HIS A O 1
ATOM 2025 N N . PHE A 1 271 ? -33.913 3.105 42.662 1.00 91.44 271 PHE A N 1
ATOM 2026 C CA . PHE A 1 271 ? -34.723 4.300 42.393 1.00 91.44 271 PHE A CA 1
ATOM 2027 C C . PHE A 1 271 ? -35.988 4.041 41.571 1.00 91.44 271 PHE A C 1
ATOM 2029 O O . PHE A 1 271 ? -36.905 4.861 41.622 1.00 91.44 271 PHE A O 1
ATOM 2036 N N . LEU A 1 272 ? -36.078 2.931 40.833 1.00 92.00 272 LEU A N 1
ATOM 2037 C CA . LEU A 1 272 ? -37.277 2.616 40.056 1.00 92.00 272 LEU A CA 1
ATOM 2038 C C . LEU A 1 272 ? -38.374 1.972 40.924 1.00 92.00 272 LEU A C 1
ATOM 2040 O O . LEU A 1 272 ? -38.076 1.158 41.798 1.00 92.00 272 LEU A O 1
ATOM 2044 N N . PRO A 1 273 ? -39.657 2.286 40.664 1.00 93.81 273 PRO A N 1
ATOM 2045 C CA . PRO A 1 273 ? -40.781 1.667 41.371 1.00 93.81 273 PRO A CA 1
ATOM 2046 C C . PRO A 1 273 ? -40.908 0.159 41.090 1.00 93.81 273 PRO A C 1
ATOM 2048 O O . PRO A 1 273 ? -41.447 -0.563 41.916 1.00 93.81 273 PRO A O 1
ATOM 2051 N N . GLU A 1 274 ? -40.364 -0.320 39.966 1.00 93.56 274 GLU A N 1
ATOM 2052 C CA . GLU A 1 274 ? -40.339 -1.734 39.543 1.00 93.56 274 GLU A CA 1
ATOM 2053 C C . GLU A 1 274 ? -39.108 -2.505 40.072 1.00 93.56 274 GLU A C 1
ATOM 2055 O O . GLU A 1 274 ? -38.807 -3.603 39.601 1.00 93.56 274 GLU A O 1
ATOM 2060 N N . LYS A 1 275 ? -38.346 -1.941 41.021 1.00 91.81 275 LYS A N 1
ATOM 2061 C CA . LYS A 1 275 ? -37.078 -2.534 41.488 1.00 91.81 275 LYS A CA 1
ATOM 2062 C C . LYS A 1 275 ? -37.215 -3.970 41.994 1.00 91.81 275 LYS A C 1
ATOM 2064 O O . LYS A 1 275 ? -36.279 -4.744 41.837 1.00 91.81 275 LYS A O 1
ATOM 2069 N N . ASP A 1 276 ? -38.362 -4.334 42.567 1.00 89.38 276 ASP A N 1
ATOM 2070 C CA . ASP A 1 276 ? -38.575 -5.667 43.131 1.00 89.38 276 ASP A CA 1
ATOM 2071 C C . ASP A 1 276 ? -38.689 -6.703 42.002 1.00 89.38 276 ASP A C 1
ATOM 2073 O O . ASP A 1 276 ? -38.027 -7.738 42.043 1.00 89.38 276 ASP A O 1
ATOM 2077 N N . HIS A 1 277 ? -39.413 -6.381 40.923 1.00 89.31 277 HIS A N 1
ATOM 2078 C CA . HIS A 1 277 ? -39.465 -7.218 39.720 1.00 89.31 277 HIS A CA 1
ATOM 2079 C C . HIS A 1 277 ? -38.084 -7.381 39.079 1.00 89.31 277 HIS A C 1
ATOM 2081 O O . HIS A 1 277 ? -37.702 -8.486 38.695 1.00 89.31 277 HIS A O 1
ATOM 2087 N N . TYR A 1 278 ? -37.313 -6.294 39.000 1.00 87.25 278 TYR A N 1
ATOM 2088 C CA . TYR A 1 278 ? -35.953 -6.343 38.468 1.00 87.25 278 TYR A CA 1
ATOM 2089 C C . TYR A 1 278 ? -35.015 -7.167 39.364 1.00 87.25 278 TYR A C 1
ATOM 2091 O O . TYR A 1 278 ? -34.266 -8.005 38.868 1.00 87.25 278 TYR A O 1
ATOM 2099 N N . SER A 1 279 ? -35.091 -6.982 40.685 1.00 86.69 279 SER A N 1
ATOM 2100 C CA . SER A 1 279 ? -34.291 -7.717 41.668 1.00 86.69 279 SER A CA 1
ATOM 2101 C C . SER A 1 279 ? -34.557 -9.216 41.595 1.00 86.69 279 SER A C 1
ATOM 2103 O O . SER A 1 279 ? -33.608 -9.987 41.597 1.00 86.69 279 SER A O 1
ATOM 2105 N N . HIS A 1 280 ? -35.818 -9.639 41.486 1.00 86.94 280 HIS A N 1
ATOM 2106 C CA . HIS A 1 280 ? -36.166 -11.057 41.361 1.00 86.94 280 HIS A CA 1
ATOM 2107 C C . HIS A 1 280 ? -35.735 -11.673 40.026 1.00 86.94 280 HIS A C 1
ATOM 2109 O O . HIS A 1 280 ? -35.432 -12.860 39.975 1.00 86.94 280 HIS A O 1
ATOM 2115 N N . ALA A 1 281 ? -35.697 -10.884 38.950 1.00 83.19 281 ALA A N 1
ATOM 2116 C CA . ALA A 1 281 ? -35.254 -11.359 37.643 1.00 83.19 281 ALA A CA 1
ATOM 2117 C C . ALA A 1 281 ? -33.722 -11.456 37.518 1.00 83.19 281 ALA A C 1
ATOM 2119 O O . ALA A 1 281 ? -33.229 -12.257 36.727 1.00 83.19 281 ALA A O 1
ATOM 2120 N N . VAL A 1 282 ? -32.975 -10.625 38.255 1.00 81.44 282 VAL A N 1
ATOM 2121 C CA . VAL A 1 282 ? -31.510 -10.507 38.128 1.00 81.44 282 VAL A CA 1
ATOM 2122 C C . VAL A 1 282 ? -30.751 -11.190 39.267 1.00 81.44 282 VAL A C 1
ATOM 2124 O O . VAL A 1 282 ? -29.674 -11.734 39.035 1.00 81.44 282 VAL A O 1
ATOM 2127 N N . ILE A 1 283 ? -31.274 -11.162 40.494 1.00 86.69 283 ILE A N 1
ATOM 2128 C CA . I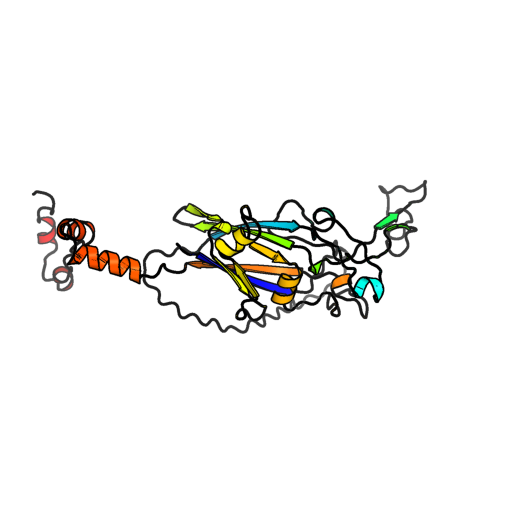LE A 1 283 ? -30.601 -11.703 41.678 1.00 86.69 283 ILE A CA 1
ATOM 2129 C C . ILE A 1 283 ? -31.193 -13.069 42.007 1.00 86.69 283 ILE A C 1
ATOM 2131 O O . ILE A 1 283 ? -32.294 -13.179 42.544 1.00 86.69 283 ILE A O 1
ATOM 2135 N N . GLU A 1 284 ? -30.420 -14.118 41.745 1.00 85.62 284 GLU A N 1
ATOM 2136 C CA . GLU A 1 284 ? -30.721 -15.453 42.246 1.00 85.62 284 GLU A CA 1
ATOM 2137 C C . GLU A 1 284 ? -30.065 -15.641 43.619 1.00 85.62 284 GLU A C 1
ATOM 2139 O O . GLU A 1 284 ? -28.839 -15.663 43.763 1.00 85.62 284 GLU A O 1
ATOM 2144 N N . HIS A 1 285 ? -30.889 -15.763 44.659 1.00 81.81 285 HIS A N 1
ATOM 2145 C CA . HIS A 1 285 ? -30.400 -16.080 45.994 1.00 81.81 285 HIS A CA 1
ATOM 2146 C C . HIS A 1 285 ? -30.020 -17.556 46.063 1.00 81.81 285 HIS A C 1
ATOM 2148 O O . HIS A 1 285 ? -30.865 -18.430 46.244 1.00 81.81 285 HIS A O 1
ATOM 2154 N N . THR A 1 286 ? -28.726 -17.838 45.960 1.00 80.12 286 THR A N 1
ATOM 2155 C CA . THR A 1 286 ? -28.204 -19.171 46.257 1.00 80.12 286 THR A CA 1
ATOM 2156 C C . THR A 1 286 ? -27.930 -19.276 47.755 1.00 80.12 286 THR A C 1
ATOM 2158 O O . THR A 1 286 ? -27.241 -18.444 48.347 1.00 80.12 286 THR A O 1
ATOM 2161 N N . HIS A 1 287 ? -28.506 -20.288 48.402 1.00 75.50 287 HIS A N 1
ATOM 2162 C CA . HIS A 1 287 ? -28.134 -20.617 49.772 1.00 75.50 287 HIS A CA 1
ATOM 2163 C C . HIS A 1 287 ? -26.753 -21.265 49.753 1.00 75.50 287 HIS A C 1
ATOM 2165 O O . HIS A 1 287 ? -26.562 -22.308 49.126 1.00 75.50 287 HIS A O 1
ATOM 2171 N N . ASP A 1 288 ? -25.790 -20.636 50.427 1.00 65.25 288 ASP A N 1
ATOM 2172 C CA . ASP A 1 288 ? -24.451 -21.195 50.561 1.00 65.25 288 ASP A CA 1
ATOM 2173 C C . ASP A 1 288 ? -24.555 -22.573 51.227 1.00 65.25 288 ASP A C 1
ATOM 2175 O O . ASP A 1 288 ? -25.179 -22.742 52.278 1.00 65.25 288 ASP A O 1
ATOM 2179 N N . PHE A 1 289 ? -23.964 -23.585 50.598 1.00 73.62 289 PHE A N 1
ATOM 2180 C CA . PHE A 1 289 ? -24.021 -24.977 51.040 1.00 73.62 289 PHE A CA 1
ATOM 2181 C C . PHE A 1 289 ? -23.088 -25.228 52.246 1.00 73.62 289 PHE A C 1
ATOM 2183 O O . PHE A 1 289 ? -22.485 -26.300 52.364 1.00 73.62 289 PHE A O 1
ATOM 2190 N N . GLU A 1 290 ? -22.939 -24.251 53.148 1.00 72.25 290 GLU A N 1
ATOM 2191 C CA . GLU A 1 290 ? -22.093 -24.346 54.345 1.00 72.25 290 GLU A CA 1
ATOM 2192 C C . GLU A 1 290 ? -22.464 -25.566 55.197 1.00 72.25 290 GLU A C 1
ATOM 2194 O O . GLU A 1 290 ? -21.578 -26.288 55.662 1.00 72.25 290 GLU A O 1
ATOM 2199 N N . ASP A 1 291 ? -23.757 -25.858 55.328 1.00 70.44 291 ASP A N 1
ATOM 2200 C CA . ASP A 1 291 ? -24.264 -26.991 56.108 1.00 70.44 291 ASP A CA 1
ATOM 2201 C C . ASP A 1 291 ? -23.841 -28.354 55.527 1.00 70.44 291 ASP A C 1
ATOM 2203 O O . ASP A 1 291 ? -23.563 -29.306 56.264 1.00 70.44 291 ASP A O 1
ATOM 2207 N N . LEU A 1 292 ? -23.706 -28.431 54.198 1.00 65.25 292 LEU A N 1
ATOM 2208 C CA . LEU A 1 292 ? -23.188 -29.598 53.476 1.00 65.25 292 LEU A CA 1
ATOM 2209 C C . LEU A 1 292 ? -21.670 -29.741 53.642 1.00 65.25 292 LEU A C 1
ATOM 2211 O O . LEU A 1 292 ? -21.174 -30.861 53.770 1.00 65.25 292 LEU A O 1
ATOM 2215 N N . ARG A 1 293 ? -20.922 -28.630 53.687 1.00 69.62 293 ARG A N 1
ATOM 2216 C CA . ARG A 1 293 ? -19.468 -28.648 53.944 1.00 69.62 293 ARG A CA 1
ATOM 2217 C C . ARG A 1 293 ? -19.118 -28.995 55.386 1.00 69.62 293 ARG A C 1
ATOM 2219 O O . ARG A 1 293 ? -18.113 -29.663 55.609 1.00 69.62 293 ARG A O 1
ATOM 2226 N N . ARG A 1 294 ? -19.925 -28.564 56.357 1.00 79.50 294 ARG A N 1
ATOM 2227 C CA . ARG A 1 294 ? -19.706 -28.851 57.786 1.00 79.50 294 ARG A CA 1
ATOM 2228 C C . ARG A 1 294 ? -20.132 -30.265 58.190 1.00 79.50 294 ARG A C 1
ATOM 2230 O O . ARG A 1 294 ? -19.939 -30.643 59.340 1.00 79.50 294 ARG A O 1
ATOM 2237 N N . GLY A 1 295 ? -20.693 -31.048 57.261 1.00 69.88 295 GLY A N 1
ATOM 2238 C CA . GLY A 1 295 ? -21.143 -32.416 57.524 1.00 69.88 295 GLY A CA 1
ATOM 2239 C C . GLY A 1 295 ? -22.299 -32.491 58.525 1.00 69.88 295 GLY A C 1
ATOM 2240 O O . GLY A 1 295 ? -22.515 -33.540 59.124 1.00 69.88 295 GLY A O 1
ATOM 2241 N N . LEU A 1 296 ? -23.022 -31.384 58.724 1.00 72.06 296 LEU A N 1
ATOM 2242 C CA . LEU A 1 296 ? -24.127 -31.291 59.681 1.00 72.06 296 LEU A CA 1
ATOM 2243 C C . LEU A 1 296 ? -25.442 -31.837 59.110 1.00 72.06 296 LEU A C 1
ATOM 2245 O O . LEU A 1 296 ? -26.393 -32.039 59.859 1.00 72.06 296 LEU A O 1
ATOM 2249 N N . VAL A 1 297 ? -25.491 -32.105 57.802 1.00 66.81 297 VAL A N 1
ATOM 2250 C CA . VAL A 1 297 ? -26.673 -32.640 57.121 1.00 66.81 297 VAL A CA 1
ATOM 2251 C C . VAL A 1 297 ? -26.356 -34.014 56.549 1.00 66.81 297 VAL A C 1
ATOM 2253 O O . VAL A 1 297 ? -25.453 -34.180 55.725 1.00 66.81 297 VAL A O 1
ATOM 2256 N N . ASN A 1 298 ? -27.120 -35.011 56.987 1.00 70.81 298 ASN A N 1
ATOM 2257 C CA . ASN A 1 298 ? -27.011 -36.371 56.490 1.00 70.81 298 ASN A CA 1
ATOM 2258 C C . ASN A 1 298 ? -27.580 -36.434 55.063 1.00 70.81 298 ASN A C 1
ATOM 2260 O O . ASN A 1 298 ? -28.652 -35.894 54.789 1.00 70.81 298 ASN A O 1
ATOM 2264 N N . LYS A 1 299 ? -26.886 -37.104 54.133 1.00 68.44 299 LYS A N 1
ATOM 2265 C CA . LYS A 1 299 ? -27.301 -37.179 52.712 1.00 68.44 299 LYS A CA 1
ATOM 2266 C C . LYS A 1 299 ? -28.709 -37.754 52.509 1.00 68.44 299 LYS A C 1
ATOM 2268 O O . LYS A 1 299 ? -29.313 -37.513 51.466 1.00 68.44 299 LYS A O 1
ATOM 2273 N N . GLU A 1 300 ? -29.214 -38.516 53.475 1.00 72.44 300 GLU A N 1
ATOM 2274 C CA . GLU A 1 300 ? -30.557 -39.095 53.431 1.00 72.44 300 GLU A CA 1
ATOM 2275 C C . GLU A 1 300 ? -31.666 -38.055 53.647 1.00 72.44 300 GLU A C 1
ATOM 2277 O O . GLU A 1 300 ? -32.710 -38.156 53.006 1.00 72.44 300 GLU A O 1
ATOM 2282 N N . ASP A 1 301 ? -31.416 -36.993 54.420 1.00 67.88 301 ASP A N 1
ATOM 2283 C CA . ASP A 1 301 ? -32.416 -35.948 54.683 1.00 67.88 301 ASP A CA 1
ATOM 2284 C C . ASP A 1 301 ? -32.625 -35.014 53.480 1.00 67.88 301 ASP A C 1
ATOM 2286 O O . ASP A 1 301 ? -33.697 -34.436 53.305 1.00 67.88 301 ASP A O 1
ATOM 2290 N N . ILE A 1 302 ? -31.626 -34.895 52.599 1.00 67.38 302 ILE A N 1
ATOM 2291 C CA . ILE A 1 302 ? -31.698 -34.039 51.403 1.00 67.38 302 ILE A CA 1
ATOM 2292 C C . ILE A 1 302 ? -32.588 -34.671 50.324 1.00 67.38 302 ILE A C 1
ATOM 2294 O O . ILE A 1 302 ? -33.290 -33.958 49.613 1.00 67.38 302 ILE A O 1
ATOM 2298 N N . LYS A 1 303 ? -32.622 -36.008 50.225 1.00 70.75 303 LYS A N 1
ATOM 2299 C CA . LYS A 1 303 ? -33.461 -36.713 49.238 1.00 70.75 303 LYS A CA 1
ATOM 2300 C C . LYS A 1 303 ? -34.963 -36.592 49.503 1.00 70.75 303 LYS A C 1
ATOM 2302 O O . LYS A 1 303 ? -35.740 -36.814 48.582 1.00 70.75 303 LYS A O 1
ATOM 2307 N N . ASN A 1 304 ? -35.355 -36.249 50.729 1.00 72.50 304 ASN A N 1
ATOM 2308 C CA . ASN A 1 304 ? -36.755 -36.193 51.145 1.00 72.50 304 ASN A CA 1
ATOM 2309 C C . ASN A 1 304 ? -37.326 -34.767 51.198 1.00 72.50 304 ASN A C 1
ATOM 2311 O O . ASN A 1 304 ? -38.480 -34.604 51.595 1.00 72.50 304 ASN A O 1
ATOM 2315 N N . ARG A 1 305 ? -36.565 -33.728 50.819 1.00 66.88 305 ARG A N 1
ATOM 2316 C CA . ARG A 1 305 ? -37.116 -32.367 50.769 1.00 66.88 305 ARG A CA 1
ATOM 2317 C C . ARG A 1 305 ? -37.962 -32.170 49.503 1.00 66.88 305 ARG A C 1
ATOM 2319 O O . ARG A 1 305 ? -37.464 -32.453 48.412 1.00 66.88 305 ARG A O 1
ATOM 2326 N N . PRO A 1 306 ? -39.212 -31.685 49.624 1.00 65.88 306 PRO A N 1
ATOM 2327 C CA . PRO A 1 306 ? -40.000 -31.278 48.466 1.00 65.88 306 PRO A CA 1
ATOM 2328 C C . PRO A 1 306 ? -39.271 -30.145 47.730 1.00 65.88 306 PRO A C 1
ATOM 2330 O O . PRO A 1 306 ? -38.699 -29.257 48.364 1.00 65.88 306 PRO A O 1
ATOM 2333 N N . GLY A 1 307 ? -39.226 -30.237 46.398 1.00 62.72 307 GLY A N 1
ATOM 2334 C CA . GLY A 1 307 ? -38.562 -29.251 45.546 1.00 62.72 307 GLY A CA 1
ATOM 2335 C C . GLY A 1 307 ? -39.224 -27.870 45.646 1.00 62.72 307 GLY A C 1
ATOM 2336 O O . GLY A 1 307 ? -40.396 -27.795 46.010 1.00 62.72 307 GLY A O 1
ATOM 2337 N N . PRO A 1 308 ? -38.490 -26.789 45.332 1.00 53.53 308 PRO A N 1
ATOM 2338 C CA . PRO A 1 308 ? -38.916 -25.413 45.599 1.00 53.53 308 PRO A CA 1
ATOM 2339 C C . PRO A 1 308 ? -40.100 -24.900 44.759 1.00 53.53 308 PRO A C 1
ATOM 2341 O O . PRO A 1 308 ? -40.546 -23.786 44.997 1.00 53.53 308 PRO A O 1
ATOM 2344 N N . ASP A 1 309 ? -40.669 -25.698 43.855 1.00 55.88 309 ASP A N 1
ATOM 2345 C CA . ASP A 1 309 ? -41.680 -25.221 42.909 1.00 55.88 309 ASP A CA 1
ATOM 2346 C C . ASP A 1 309 ? -43.057 -25.843 43.178 1.00 55.88 309 ASP A C 1
ATOM 2348 O O . ASP A 1 309 ? -43.551 -26.658 42.399 1.00 55.88 309 ASP A O 1
ATOM 2352 N N . THR A 1 310 ? -43.686 -25.453 44.286 1.00 50.28 310 THR A N 1
ATOM 2353 C CA . THR A 1 310 ? -45.151 -25.500 44.438 1.00 50.28 310 THR A CA 1
ATOM 2354 C C . THR A 1 310 ? -45.616 -24.394 45.384 1.00 50.28 310 THR A C 1
ATOM 2356 O O . THR A 1 310 ? -45.980 -24.683 46.522 1.00 50.28 310 THR A O 1
ATOM 2359 N N . GLU A 1 311 ? -45.600 -23.145 44.922 1.00 42.31 311 GLU A N 1
ATOM 2360 C CA . GLU A 1 311 ? -46.514 -22.075 45.360 1.00 42.31 311 GLU A CA 1
ATOM 2361 C C . GLU A 1 311 ? -46.671 -21.022 44.256 1.00 42.31 311 GLU A C 1
ATOM 2363 O O . GLU A 1 311 ? -45.644 -20.646 43.647 1.00 42.31 311 GLU A O 1
#

Secondary structure (DSSP, 8-state):
-EEEEEEEEEEE-------------------------------------S--PPPEEEEEEEEEE---S-----HHHHHSSS-EE---HHHHEES-S--S--EE-SEEEEEEE---TT--GGG---TTSTTS--TTTS-EEEEEEEEEETTGGG-EEEEEEEEE-TTT--EEEGGGSEEEEEPTTSSSEEEEE-HHHHHHH-TT--SEEEEHHHHHHHTT--TTSBP-STTPPTT-BHHHH--EEEEEEEEEEE---HHHHHHHHHHHHHT-TTHHHHHHHH---PPPTHHHHTT-S-HHHHTTSPPS---

Nearest PDB structures (foldseek):
  5svq-assembly1_A  TM=4.784E-01  e=1.262E-02  Homo sapiens
  5svl-assembly2_B  TM=4.829E-01  e=1.907E-02  Homo sapiens
  5svj-assembly1_A  TM=4.383E-01  e=9.968E-03  Homo sapiens

Radius of gyration: 31.03 Å; Cα contacts (8 Å, |Δi|>4): 447; chains: 1; bounding box: 72×58×97 Å

Organism: NCBI:txid1213867

Solvent-accessible surface area (backbone atoms only — not comparable to full-atom values): 19175 Å² total; per-residue (Å²): 128,54,36,41,34,42,35,36,37,48,66,46,72,62,84,86,71,84,81,83,89,79,88,83,82,91,78,91,81,75,88,76,78,80,77,78,73,79,83,76,84,84,80,88,75,90,84,74,96,71,88,79,72,70,76,36,84,52,63,41,30,46,49,65,40,54,68,91,65,88,83,69,82,47,68,60,42,78,73,48,100,40,44,56,44,78,71,55,33,82,76,32,36,41,62,80,82,29,42,78,58,74,42,72,58,40,50,50,69,42,62,47,74,65,65,62,94,84,55,55,72,92,72,68,89,46,81,82,38,79,55,36,92,32,93,91,76,52,68,58,48,77,75,37,72,66,21,31,40,51,53,58,47,63,22,38,35,34,43,34,39,30,37,28,38,81,86,77,66,48,72,50,49,43,47,77,32,37,31,34,36,23,20,61,81,71,71,52,75,75,45,72,44,33,56,67,60,35,37,70,84,35,80,82,48,59,34,52,75,45,37,43,43,56,52,29,56,20,31,74,50,57,50,84,39,72,44,82,39,90,85,55,56,94,86,35,23,22,37,72,73,49,73,45,72,46,77,46,80,46,79,41,82,46,76,63,67,60,64,60,58,51,49,49,50,48,40,42,66,72,69,43,94,59,17,65,64,51,43,65,76,70,55,78,86,74,79,78,62,59,54,63,74,70,64,78,55,60,76,72,65,63,76,72,57,82,72,94,85,82,128

pLDDT: mean 76.16, std 21.82, range [21.69, 95.38]

Sequence (311 aa):
MKNNCEIYTVSKSSNLEAGDNNRDGVSKEGVSEFVGVNDNVINDVVVIDDVAEPPVPGAIRITLQAPSGNISVPSYCSGGSLGCTFWGANEIQYPNDGAGFAFFTTRAYAAKYSPPASCNFLNVSNPNDECFFNQKTANTTEILPKSYIGGIEDYTMMIEHSIRGKATSIAIRNGLLDGQLLSSDRKTVVETFTNASRTAKDPNADGDIISIRQMLQAANANLDALSTAPGASDGETYRSSGIVIVVVIEYKNVAFKKVATAIVELLMLHFLPEKDHYSHAVIEHTHDFEDLRRGLVNKEDIKNRPGPDTE

Foldseek 3Di:
DAKEKEKFKAWDFDDPDPDDDDDDDDDDDDPPPPPPPPDDDPDPDDDDDDDPFFKDWDFKFKFKADDPDDADFDPCQVPHPAHADADGRPVQWPPRPGHNDIGGQFKDWDWDFDADPPADLVDDDDCPPSNHDDPVPTDIHTPDPIHTHTPLQQMKMWMKTWIAGPPPRDIDICLSHWYFYAANVSPHTLDTDDNCVQCVVPVPRRTDMDGSNSLCRSNVHDQCDDDPHPVADVNRGCSRSPIDMDMDMDMDDDDDPCVVVVVVLCCLCPPDPCNVVVCVVPDDDDDPVVCVVVVVDDPVVVVPDDDPPDD

Mean predicted aligned error: 14.99 Å